Protein AF-A0A7E4VS18-F1 (afdb_monomer)

Nearest PDB structures (foldseek):
  7ud1-assembly2_B  TM=2.955E-01  e=7.816E-01  Homo sapiens
  9eyt-assembly1_A  TM=1.351E-01  e=1.762E-01  Saccharomyces cerevisiae S288C
  4fgi-assembly3_F  TM=1.683E-01  e=2.389E+00  Pseudomonas aeruginosa PAO1
  5nxh-assembly1_C  TM=1.364E-01  e=6.224E+00  Tequatrovirus T4
  3t24-assembly4_B  TM=1.412E-01  e=6.923E+00  Pseudomonas aeruginosa

Foldseek 3Di:
DDDDDDDDDDDDDDDDDDDDDDDDDDDDDDDDDDDDDDDDDDDDDDDDDDDPDDDPDPPDPPDPPPPDPPDQPPPPCPVDDPQQPDDAQDWDAHQFWIWGWHDDPQKIKTATAFTWDDDRPDIDTAGAQGWDDDQWFIWGFHDPDRFKIKIATQFTDDPHDTHGEQGWDDDPQKIWHFYQDPVRKTKIKIKGQQDPVLDPPPDDPPPPVPCVRDVRIDIDMGTDRIDMGGMWMARNVVRDIDD

Organism: Panagrellus redivivus (NCBI:txid6233)

Secondary structure (DSSP, 8-state):
-PPPPPP----------------------------------------------------PPPP---------------S---GGGPPTT-EEEETTEEEEEEEETTEEEEEEEEEEEEETTEEEEE-TT-EEE-SSEEEEEEESSSSEEEEEEEEEEETTEEEETTEEEEETTEEEEEEE-TTS-EEEEEEEESSGGG-TTSS-TT-TT-SSS-TTEEEEEEEPP-EEEE-EEEETTT--EE-

Sequence (243 aa):
MHPPPNPRREVRNPGSGSSTCAVTVKRNPTTPSFRVHPSAAMRHSLSLVMIIVGVVSMAVAPKPIRATPRKPFSPSKTSEVDVTNCKHGEKYYIEHIQFVCQHKYDVKALIPNGCYVDSHNTSRTLGINGIYRDKFFVYKCVAENAHVVTYKAISCLMNTFEIPLRKTLRTGKVEYYCEQGIHGHTRIDIRWYLHNLCNTGSVNQTDVNGYTACPGIAKSTIHSKLGFGSSVHYNSTTKILVP

Radius of gyration: 31.33 Å; Cα contacts (8 Å, |Δi|>4): 364; chains: 1; bounding box: 124×67×62 Å

Mean predicted aligned error: 17.25 Å

Solvent-accessible surface area (backbone atoms only — not comparable to full-atom values): 15866 Å² total; per-residue (Å²): 138,84,86,84,85,85,86,78,89,86,88,82,85,87,86,89,79,89,82,86,86,81,88,88,84,85,86,88,90,84,84,86,88,88,85,89,88,83,90,86,79,92,81,88,80,82,85,80,93,76,83,78,77,84,78,87,73,83,73,75,76,77,75,80,79,78,74,71,82,70,77,75,84,68,73,70,79,62,88,68,80,64,63,91,74,60,50,73,73,42,75,46,65,52,93,24,24,25,28,32,24,44,68,58,85,64,31,32,28,38,37,56,64,27,21,40,44,89,45,102,90,48,82,44,81,32,48,66,69,30,74,49,74,66,85,50,33,32,33,35,20,37,63,82,51,101,47,32,36,39,31,4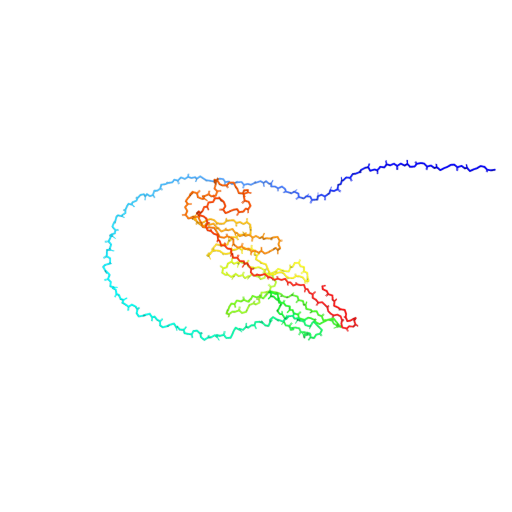0,71,66,28,29,36,57,94,89,47,78,36,47,63,77,34,72,51,75,61,91,52,36,38,40,35,19,43,65,47,97,86,67,53,37,33,41,42,37,38,37,43,77,44,80,88,57,45,81,87,77,60,78,84,79,54,87,78,71,63,90,78,40,91,41,56,50,77,51,78,48,78,63,85,68,30,65,39,64,26,39,36,35,34,69,83,81,69,47,76,45,113

pLDDT: mean 70.97, std 23.53, range [26.98, 96.88]

Structure (mmCIF, N/CA/C/O backbone):
data_AF-A0A7E4VS18-F1
#
_entry.id   AF-A0A7E4VS18-F1
#
loop_
_atom_site.group_PDB
_atom_site.id
_atom_site.type_symbol
_atom_site.label_atom_id
_atom_site.label_alt_id
_atom_site.label_comp_id
_atom_site.label_asym_id
_atom_site.label_entity_id
_atom_site.label_seq_id
_atom_site.pdbx_PDB_ins_code
_atom_site.Cartn_x
_atom_site.Cartn_y
_atom_site.Cartn_z
_atom_site.occupancy
_atom_site.B_iso_or_equiv
_atom_site.auth_seq_id
_atom_site.auth_comp_id
_atom_site.auth_asym_id
_atom_site.auth_atom_id
_atom_site.pdbx_PDB_model_num
ATOM 1 N N . MET A 1 1 ? 75.373 31.017 12.648 1.00 48.97 1 MET A N 1
ATOM 2 C CA . MET A 1 1 ? 74.060 31.486 12.149 1.00 48.97 1 MET A CA 1
ATOM 3 C C . MET A 1 1 ? 72.982 30.821 12.992 1.00 48.97 1 MET A C 1
ATOM 5 O O . MET A 1 1 ? 73.016 29.603 13.102 1.00 48.97 1 MET A O 1
ATOM 9 N N . HIS A 1 2 ? 72.110 31.592 13.647 1.00 45.25 2 HIS A N 1
ATOM 10 C CA . HIS A 1 2 ? 71.047 31.066 14.519 1.00 45.25 2 HIS A CA 1
ATOM 11 C C . HIS A 1 2 ? 69.700 30.970 13.780 1.00 45.25 2 HIS A C 1
ATOM 13 O O . HIS A 1 2 ? 69.449 31.795 12.900 1.00 45.25 2 HIS A O 1
ATOM 19 N N . PRO A 1 3 ? 68.822 30.014 14.140 1.00 62.03 3 PRO A N 1
ATOM 20 C CA . PRO A 1 3 ? 67.470 29.925 13.596 1.00 62.03 3 PRO A CA 1
ATOM 21 C C . PRO A 1 3 ? 66.489 30.864 14.334 1.00 62.03 3 PRO A C 1
ATOM 23 O O . PRO A 1 3 ? 66.556 30.959 15.563 1.00 62.03 3 PRO A O 1
ATOM 26 N N . PRO A 1 4 ? 65.544 31.520 13.634 1.00 64.25 4 PRO A N 1
ATOM 27 C CA . PRO A 1 4 ? 64.390 32.170 14.257 1.00 64.25 4 PRO A CA 1
ATOM 28 C C . PRO A 1 4 ? 63.253 31.162 14.576 1.00 64.25 4 PRO A C 1
ATOM 30 O O . PRO A 1 4 ? 63.246 30.052 14.037 1.00 64.25 4 PRO A O 1
ATOM 33 N N . PRO A 1 5 ? 62.310 31.506 15.480 1.00 61.97 5 PRO A N 1
ATOM 34 C CA . PRO A 1 5 ? 61.515 30.518 16.214 1.00 61.97 5 PRO A CA 1
ATOM 35 C C . PRO A 1 5 ? 60.119 30.209 15.640 1.00 61.97 5 PRO A C 1
ATOM 37 O O . PRO A 1 5 ? 59.556 30.932 14.824 1.00 61.97 5 PRO A O 1
ATOM 40 N N . ASN A 1 6 ? 59.542 29.125 16.163 1.00 54.47 6 ASN A N 1
ATOM 41 C CA . ASN A 1 6 ? 58.237 28.564 15.811 1.00 54.47 6 ASN A CA 1
ATOM 42 C C . ASN A 1 6 ? 57.079 29.255 16.584 1.00 54.47 6 ASN A C 1
ATOM 44 O O . ASN A 1 6 ? 57.147 29.305 17.818 1.00 54.47 6 ASN A O 1
ATOM 48 N N . PRO A 1 7 ? 56.015 29.772 15.932 1.00 61.50 7 PRO A N 1
ATOM 49 C CA . PRO A 1 7 ? 54.860 30.352 16.619 1.00 61.50 7 PRO A CA 1
ATOM 50 C C . PRO A 1 7 ? 53.854 29.297 17.120 1.00 61.50 7 PRO A C 1
ATOM 52 O O . PRO A 1 7 ? 53.834 28.138 16.709 1.00 61.50 7 PRO A O 1
ATOM 55 N N . ARG A 1 8 ? 53.022 29.708 18.081 1.00 52.50 8 ARG A N 1
ATOM 56 C CA . ARG A 1 8 ? 52.378 28.832 19.071 1.00 52.50 8 ARG A CA 1
ATOM 57 C C . ARG A 1 8 ? 50.853 28.780 18.898 1.00 52.50 8 ARG A C 1
ATOM 59 O O . ARG A 1 8 ? 50.201 29.810 18.973 1.00 52.50 8 ARG A O 1
ATOM 66 N N . ARG A 1 9 ? 50.321 27.560 18.752 1.00 45.78 9 ARG A N 1
ATOM 67 C CA . ARG A 1 9 ? 48.981 27.056 19.149 1.00 45.78 9 ARG A CA 1
ATOM 68 C C . ARG A 1 9 ? 47.941 28.100 19.629 1.00 45.78 9 ARG A C 1
ATOM 70 O O . ARG A 1 9 ? 48.070 28.600 20.743 1.00 45.78 9 ARG A O 1
ATOM 77 N N . GLU A 1 10 ? 46.824 28.246 18.907 1.00 45.75 10 GLU A N 1
ATOM 78 C CA . GLU A 1 10 ? 45.544 28.721 19.475 1.00 45.75 10 GLU A CA 1
ATOM 79 C C . GLU A 1 10 ? 44.520 27.567 19.493 1.00 45.75 10 GLU A C 1
ATOM 81 O O . GLU A 1 10 ? 44.523 26.701 18.618 1.00 45.75 10 GLU A O 1
ATOM 86 N N . VAL A 1 11 ? 43.674 27.521 20.525 1.00 46.03 11 VAL A N 1
ATOM 87 C CA . VAL A 1 11 ? 42.632 26.503 20.735 1.00 46.03 11 VAL A CA 1
ATOM 88 C C . VAL A 1 11 ? 41.270 27.186 20.730 1.00 46.03 11 VAL A C 1
ATOM 90 O O . VAL A 1 11 ? 41.033 28.031 21.589 1.00 46.03 11 VAL A O 1
ATOM 93 N N . ARG A 1 12 ? 40.350 26.771 19.846 1.00 39.94 12 ARG A N 1
ATOM 94 C CA . ARG A 1 12 ? 38.909 27.063 19.969 1.00 39.94 12 ARG A CA 1
ATOM 95 C C . ARG A 1 12 ? 38.042 25.893 19.488 1.00 39.94 12 ARG A C 1
ATOM 97 O O . ARG A 1 12 ? 37.880 25.681 18.295 1.00 39.94 12 ARG A O 1
ATOM 104 N N . ASN A 1 13 ? 37.442 25.189 20.445 1.00 42.78 13 ASN A N 1
ATOM 105 C CA . ASN A 1 13 ? 36.039 24.756 20.367 1.00 42.78 13 ASN A CA 1
ATOM 106 C C . ASN A 1 13 ? 35.226 25.878 21.050 1.00 42.78 13 ASN A C 1
ATOM 108 O O . ASN A 1 13 ? 35.768 26.463 21.995 1.00 42.78 13 ASN A O 1
ATOM 112 N N . PRO A 1 14 ? 33.990 26.220 20.627 1.00 46.19 14 PRO A N 1
ATOM 113 C CA . PRO A 1 14 ? 32.865 25.269 20.618 1.00 46.19 14 PRO A CA 1
ATOM 114 C C . PRO A 1 14 ? 31.827 25.503 19.491 1.00 46.19 14 PRO A C 1
ATOM 116 O O . PRO A 1 14 ? 31.989 26.397 18.667 1.00 46.19 14 PRO A O 1
ATOM 119 N N . GLY A 1 15 ? 30.693 24.788 19.531 1.00 31.34 15 GLY A N 1
ATOM 120 C CA . GLY A 1 15 ? 29.419 25.362 19.062 1.00 31.34 15 GLY A CA 1
ATOM 121 C C . GLY A 1 15 ? 28.523 24.458 18.214 1.00 31.34 15 GLY A C 1
ATOM 122 O O . GLY A 1 15 ? 28.785 24.212 17.044 1.00 31.34 15 GLY A O 1
ATOM 123 N N . SER A 1 16 ? 27.405 24.036 18.799 1.00 40.78 16 SER A N 1
ATOM 124 C CA . SER A 1 16 ? 26.271 23.383 18.136 1.00 40.78 16 SER A CA 1
ATOM 125 C C . SER A 1 16 ? 25.358 24.354 17.368 1.00 40.78 16 SER A C 1
ATOM 127 O O . SER A 1 16 ? 25.046 25.427 17.880 1.00 40.78 16 SER A O 1
ATOM 129 N N . GLY A 1 17 ? 24.785 23.901 16.249 1.00 34.12 17 GLY A N 1
ATOM 130 C CA . GLY A 1 17 ? 23.573 24.449 15.610 1.00 34.12 17 GLY A CA 1
ATOM 131 C C . GLY A 1 17 ? 23.218 23.567 14.405 1.00 34.12 17 GLY A C 1
ATOM 132 O O . GLY A 1 17 ? 24.036 23.430 13.508 1.00 34.12 17 GLY A O 1
ATOM 133 N N . SER A 1 18 ? 22.137 22.783 14.361 1.00 36.50 18 SER A N 1
ATOM 134 C CA . SER A 1 18 ? 20.713 23.115 14.532 1.00 36.50 18 SER A CA 1
ATOM 135 C C . SER A 1 18 ? 20.257 24.289 13.665 1.00 36.50 18 SER A C 1
ATOM 137 O O . SER A 1 18 ? 20.409 25.448 14.044 1.00 36.50 18 SER A O 1
ATOM 139 N N . SER A 1 19 ? 19.647 23.973 12.521 1.00 38.56 19 SER A N 1
ATOM 140 C CA . SER A 1 19 ? 18.883 24.913 11.696 1.00 38.56 19 SER A CA 1
ATOM 141 C C . SER A 1 19 ? 17.607 24.249 11.162 1.00 38.56 19 SER A C 1
ATOM 143 O O . SER A 1 19 ? 17.529 23.729 10.052 1.00 38.56 19 SER A O 1
ATOM 145 N N . THR A 1 20 ? 16.557 24.280 11.980 1.00 33.00 20 THR A N 1
ATOM 146 C CA . THR A 1 20 ? 15.181 24.041 11.529 1.00 33.00 20 THR A CA 1
ATOM 147 C C . THR A 1 20 ? 14.683 25.218 10.691 1.00 33.00 20 THR A C 1
ATOM 149 O O . THR A 1 20 ? 14.601 26.335 11.202 1.00 33.00 20 THR A O 1
ATOM 152 N N . CYS A 1 21 ? 14.238 24.973 9.458 1.00 32.91 21 CYS A N 1
ATOM 153 C CA . CYS A 1 21 ? 13.436 25.939 8.704 1.00 32.91 21 CYS A CA 1
ATOM 154 C C . CYS A 1 21 ? 11.942 25.661 8.915 1.00 32.91 21 CYS A C 1
ATOM 156 O O . CYS A 1 21 ? 11.338 24.855 8.211 1.00 32.91 21 CYS A O 1
ATOM 158 N N . ALA A 1 22 ? 11.343 26.341 9.894 1.00 29.44 22 ALA A N 1
ATOM 159 C CA . ALA A 1 22 ? 9.892 26.432 10.021 1.00 29.44 22 ALA A CA 1
ATOM 160 C C . ALA A 1 22 ? 9.364 27.582 9.148 1.00 29.44 22 ALA A C 1
ATOM 162 O O . ALA A 1 22 ? 9.918 28.680 9.176 1.00 29.44 22 ALA A O 1
ATOM 163 N N . VAL A 1 23 ? 8.269 27.355 8.417 1.00 30.23 23 VAL A N 1
ATOM 164 C CA . VAL A 1 23 ? 7.529 28.417 7.717 1.00 30.23 23 VAL A CA 1
ATOM 165 C C . VAL A 1 23 ? 6.122 28.494 8.298 1.00 30.23 23 VAL A C 1
ATOM 167 O O . VAL A 1 23 ? 5.325 27.568 8.164 1.00 30.23 23 VAL A O 1
ATOM 170 N N . THR A 1 24 ? 5.827 29.624 8.937 1.00 29.28 24 THR A N 1
ATOM 171 C CA . THR A 1 24 ? 4.534 29.929 9.558 1.00 29.28 24 THR A CA 1
ATOM 172 C C . THR A 1 24 ? 3.862 31.052 8.779 1.00 29.28 24 THR A C 1
ATOM 174 O O . THR A 1 24 ? 4.427 32.138 8.669 1.00 29.28 24 THR A O 1
ATOM 177 N N . VAL A 1 25 ? 2.635 30.840 8.290 1.00 29.84 25 VAL A N 1
ATOM 178 C CA . VAL A 1 25 ? 1.792 31.910 7.724 1.00 29.84 25 VAL A CA 1
ATOM 179 C C . VAL A 1 25 ? 0.406 31.892 8.385 1.00 29.84 25 VAL A C 1
ATOM 181 O O . VAL A 1 25 ? -0.082 30.859 8.841 1.00 29.84 25 VAL A O 1
ATOM 184 N N . LYS A 1 26 ? -0.162 33.091 8.544 1.00 26.98 26 LYS A N 1
ATOM 185 C CA . LYS A 1 26 ? -1.188 33.464 9.531 1.00 26.98 26 LYS A CA 1
ATOM 186 C C . LYS A 1 26 ? -2.605 32.951 9.221 1.00 26.98 26 LYS A C 1
ATOM 188 O O . LYS A 1 26 ? -3.024 32.908 8.070 1.00 26.98 26 LYS A O 1
ATOM 193 N N . ARG A 1 27 ? -3.393 32.732 10.283 1.00 29.53 27 ARG A N 1
ATOM 194 C CA . ARG A 1 27 ? -4.865 32.895 10.276 1.00 29.53 27 ARG A CA 1
ATOM 195 C C . ARG A 1 27 ? -5.211 34.368 10.522 1.00 29.53 27 ARG A C 1
ATOM 197 O O . ARG A 1 27 ? -4.498 34.975 11.317 1.00 29.53 27 ARG A O 1
ATOM 204 N N . ASN A 1 28 ? -6.328 34.878 9.983 1.00 34.31 28 ASN A N 1
ATOM 205 C CA . ASN A 1 28 ? -7.421 35.491 10.775 1.00 34.31 28 ASN A CA 1
ATOM 206 C C . ASN A 1 28 ? -8.717 35.671 9.913 1.00 34.31 28 ASN A C 1
ATOM 208 O O . ASN A 1 28 ? -8.726 35.099 8.823 1.00 34.31 28 ASN A O 1
ATOM 212 N N . PRO A 1 29 ? -9.855 36.249 10.380 1.00 49.41 29 PRO A N 1
ATOM 213 C CA . PRO A 1 29 ? -11.063 35.425 10.541 1.00 49.41 29 PRO A CA 1
ATOM 214 C C . PRO A 1 29 ? -12.356 35.993 9.913 1.00 49.41 29 PRO A C 1
ATOM 216 O O . PRO A 1 29 ? -12.456 37.188 9.647 1.00 49.41 29 PRO A O 1
ATOM 219 N N . THR A 1 30 ? -13.415 35.176 9.860 1.00 33.72 30 THR A N 1
ATOM 220 C CA . THR A 1 30 ? -14.798 35.687 9.947 1.00 33.72 30 THR A CA 1
ATOM 221 C C . THR A 1 30 ? -15.774 34.630 10.464 1.00 33.72 30 THR A C 1
ATOM 223 O O . THR A 1 30 ? -15.928 33.560 9.881 1.00 33.72 30 THR A O 1
ATOM 226 N N . THR A 1 31 ? -16.465 34.960 11.553 1.00 40.25 31 THR A N 1
ATOM 227 C CA . THR A 1 31 ? -17.708 34.310 11.999 1.00 40.25 31 THR A CA 1
ATOM 228 C C . THR A 1 31 ? -18.896 35.040 11.355 1.00 40.25 31 THR A C 1
ATOM 230 O O . THR A 1 31 ? -18.770 36.219 11.019 1.00 40.25 31 THR A O 1
ATOM 233 N N . PRO A 1 32 ? -20.075 34.407 11.254 1.00 43.25 32 PRO A N 1
ATOM 234 C CA . PRO A 1 32 ? -21.137 34.903 12.132 1.00 43.25 32 PRO A CA 1
ATOM 235 C C . PRO A 1 32 ? -21.943 33.804 12.842 1.00 43.25 32 PRO A C 1
ATOM 237 O O . PRO A 1 32 ? -21.999 32.648 12.435 1.00 43.25 32 PRO A O 1
ATOM 240 N N . SER A 1 33 ? -22.561 34.218 13.946 1.00 35.16 33 SER A N 1
ATOM 241 C CA . SER A 1 33 ? -23.492 33.451 14.780 1.00 35.16 33 SER A CA 1
ATOM 242 C C . SER A 1 33 ? -24.924 33.568 14.251 1.00 35.16 33 SER A C 1
ATOM 244 O O . SER A 1 33 ? -25.274 34.630 13.744 1.00 35.16 33 SER A O 1
ATOM 246 N N . PHE A 1 34 ? -25.776 32.558 14.474 1.00 32.66 34 PHE A N 1
ATOM 247 C CA . PHE A 1 34 ? -27.207 32.805 14.698 1.00 32.66 34 PHE A CA 1
ATOM 248 C C . PHE A 1 34 ? -27.827 31.839 15.724 1.00 32.66 34 PHE A C 1
ATOM 250 O O . PHE A 1 34 ? -27.268 30.790 16.041 1.00 32.66 34 PHE A O 1
ATOM 257 N N . ARG A 1 35 ? -28.942 32.278 16.325 1.00 32.53 35 ARG A N 1
ATOM 258 C CA . ARG A 1 35 ? -29.474 31.815 17.619 1.00 32.53 35 ARG A CA 1
ATOM 259 C C . ARG A 1 35 ? -30.373 30.569 17.589 1.00 32.53 35 ARG A C 1
ATOM 261 O O . ARG A 1 35 ? -31.043 30.257 16.615 1.00 32.53 35 ARG A O 1
ATOM 268 N N . VAL A 1 36 ? -30.424 29.962 18.775 1.00 36.81 36 VAL A N 1
ATOM 269 C CA . VAL A 1 36 ? -31.344 28.939 19.303 1.00 36.81 36 VAL A CA 1
ATOM 270 C C . VAL A 1 36 ? -32.776 29.478 19.491 1.00 36.81 36 VAL A C 1
ATOM 272 O O . VAL A 1 36 ? -32.908 30.637 19.877 1.00 36.81 36 VAL A O 1
ATOM 275 N N . HIS A 1 37 ? -33.815 28.635 19.323 1.00 34.47 37 HIS A N 1
ATOM 276 C CA . HIS A 1 37 ? -34.903 28.384 20.308 1.00 34.47 37 HIS A CA 1
ATOM 277 C C . HIS A 1 37 ? -35.887 27.260 19.856 1.00 34.47 37 HIS A C 1
ATOM 279 O O . HIS A 1 37 ? -35.750 26.796 18.725 1.00 34.47 37 HIS A O 1
ATOM 285 N N . PRO A 1 38 ? -36.747 26.695 20.748 1.00 56.03 38 PRO A N 1
ATOM 286 C CA . PRO A 1 38 ? -37.099 25.266 20.728 1.00 56.03 38 PRO A CA 1
ATOM 287 C C . PRO A 1 38 ? -38.629 24.999 20.792 1.00 56.03 38 PRO A C 1
ATOM 289 O O . PRO A 1 38 ? -39.416 25.899 20.513 1.00 56.03 38 PRO A O 1
ATOM 292 N N . SER A 1 39 ? -39.024 23.798 21.265 1.00 35.16 39 SER A N 1
ATOM 293 C CA . SER A 1 39 ? -40.415 23.318 21.493 1.00 35.16 39 SER A CA 1
ATOM 294 C C . SER A 1 39 ? -41.116 22.860 20.194 1.00 35.16 39 SER A C 1
ATOM 296 O O . SER A 1 39 ? -40.899 23.459 19.154 1.00 35.16 39 SER A O 1
ATOM 298 N N . ALA A 1 40 ? -41.960 21.821 20.109 1.00 36.28 40 ALA A N 1
ATOM 299 C CA . ALA A 1 40 ? -42.392 20.733 21.009 1.00 36.28 40 ALA A CA 1
ATOM 300 C C . ALA A 1 40 ? -42.835 19.519 20.110 1.00 36.28 40 ALA A C 1
ATOM 302 O O . ALA A 1 40 ? -42.615 19.573 18.906 1.00 36.28 40 ALA A O 1
ATOM 303 N N . ALA A 1 41 ? -43.434 18.395 20.541 1.00 37.97 41 ALA A N 1
ATOM 304 C CA . ALA A 1 41 ? -43.965 17.993 21.845 1.00 37.97 41 ALA A CA 1
ATOM 305 C C . ALA A 1 41 ? -43.978 16.457 22.061 1.00 37.97 41 ALA A C 1
ATOM 307 O O . ALA A 1 41 ? -44.157 15.674 21.134 1.00 37.97 41 ALA A O 1
ATOM 308 N N . MET A 1 42 ? -43.888 16.068 23.335 1.00 38.91 42 MET A N 1
ATOM 309 C CA . MET A 1 42 ? -44.586 14.956 24.005 1.00 38.91 42 MET A CA 1
ATOM 310 C C . MET A 1 42 ? -45.772 14.305 23.249 1.00 38.91 42 MET A C 1
ATOM 312 O O . MET A 1 42 ? -46.747 14.990 22.940 1.00 38.91 42 MET A O 1
ATOM 316 N N . ARG A 1 43 ? -45.760 12.965 23.120 1.00 44.66 43 ARG A N 1
ATOM 317 C CA . ARG A 1 43 ? -46.953 12.085 23.208 1.00 44.66 43 ARG A CA 1
ATOM 318 C C . ARG A 1 43 ? -46.566 10.613 23.403 1.00 44.66 43 ARG A C 1
ATOM 320 O O . ARG A 1 43 ? -45.669 10.104 22.740 1.00 44.66 43 ARG A O 1
ATOM 327 N N . HIS A 1 44 ? -47.258 9.942 24.323 1.00 37.09 44 HIS A N 1
ATOM 328 C CA . HIS A 1 44 ? -47.185 8.494 24.523 1.00 37.09 44 HIS A CA 1
ATOM 329 C C . HIS A 1 44 ? -47.991 7.743 23.451 1.00 37.09 44 HIS A C 1
ATOM 331 O O . HIS A 1 44 ? -49.067 8.203 23.072 1.00 37.09 44 HIS A O 1
ATOM 337 N N . SER A 1 45 ? -47.588 6.513 23.126 1.00 42.66 45 SER A N 1
ATOM 338 C CA . SER A 1 45 ? -48.561 5.419 23.013 1.00 42.66 45 SER A CA 1
ATOM 339 C C . SER A 1 45 ? -48.014 4.144 23.654 1.00 42.66 45 SER A C 1
ATOM 341 O O . SER A 1 45 ? -46.914 3.690 23.346 1.00 42.66 45 SER A O 1
ATOM 343 N N . LEU A 1 46 ? -48.805 3.596 24.574 1.00 40.94 46 LEU A N 1
ATOM 344 C CA . LEU A 1 46 ? -48.675 2.237 25.095 1.00 40.94 46 LEU A CA 1
ATOM 345 C C . LEU A 1 46 ? -49.143 1.218 24.037 1.00 40.94 46 LEU A C 1
ATOM 347 O O . LEU A 1 46 ? -49.680 1.601 22.999 1.00 40.94 46 LEU A O 1
ATOM 351 N N . SER A 1 47 ? -49.027 -0.068 24.384 1.00 38.31 47 SER A N 1
ATOM 352 C CA . SER A 1 47 ? -49.491 -1.243 23.629 1.00 38.31 47 SER A CA 1
ATOM 353 C C . SER A 1 47 ? -48.673 -1.613 22.375 1.00 38.31 47 SER A C 1
ATOM 355 O O . SER A 1 47 ? -48.118 -0.759 21.700 1.00 38.31 47 SER A O 1
ATOM 357 N N . LEU A 1 48 ? -48.543 -2.897 22.018 1.00 40.59 48 LEU A N 1
ATOM 358 C CA . LEU A 1 48 ? -49.226 -4.085 22.556 1.00 40.59 48 LEU A CA 1
ATOM 359 C C . LEU A 1 48 ? -48.247 -5.261 22.721 1.00 40.59 48 LEU A C 1
ATOM 361 O O . LEU A 1 48 ? -47.406 -5.503 21.857 1.00 40.59 48 LEU A O 1
ATOM 365 N N . VAL A 1 49 ? -48.389 -6.024 23.806 1.00 44.25 49 VAL A N 1
ATOM 366 C CA . VAL A 1 49 ? -47.700 -7.311 23.973 1.00 44.25 49 VAL A CA 1
ATOM 367 C C . VAL A 1 49 ? -48.375 -8.341 23.065 1.00 44.25 49 VAL A C 1
ATOM 369 O O . VAL A 1 49 ? -49.511 -8.729 23.319 1.00 44.25 49 VAL A O 1
ATOM 372 N N . MET A 1 50 ? -47.674 -8.803 22.028 1.00 44.78 50 MET A N 1
ATOM 373 C CA . MET A 1 50 ? -48.069 -9.982 21.250 1.00 44.78 50 MET A CA 1
ATOM 374 C C . MET A 1 50 ? -47.197 -11.171 21.650 1.00 44.78 50 MET A C 1
ATOM 376 O O . MET A 1 50 ? -46.047 -11.296 21.227 1.00 44.78 50 MET A O 1
ATOM 380 N N . ILE A 1 51 ? -47.762 -12.050 22.478 1.00 46.16 51 ILE A N 1
ATOM 381 C CA . ILE A 1 51 ? -47.194 -13.367 22.772 1.00 46.16 51 ILE A CA 1
ATOM 382 C C . ILE A 1 51 ? -47.423 -14.237 21.535 1.00 46.16 51 ILE A C 1
ATOM 384 O O . ILE A 1 51 ? -48.520 -14.753 21.3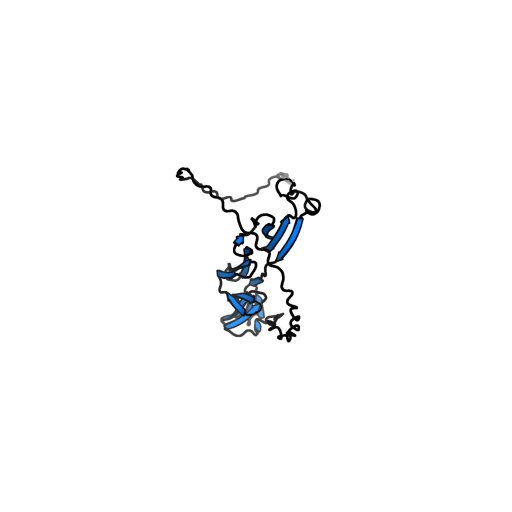28 1.00 46.16 51 ILE A O 1
ATOM 388 N N . ILE A 1 52 ? -46.392 -14.412 20.708 1.00 47.47 52 ILE A N 1
ATOM 389 C CA . ILE A 1 52 ? -46.421 -15.425 19.650 1.00 47.47 52 ILE A CA 1
ATOM 390 C C . ILE A 1 52 ? -46.125 -16.774 20.307 1.00 47.47 52 ILE A C 1
ATOM 392 O O . ILE A 1 52 ? -44.975 -17.116 20.586 1.00 47.47 52 ILE A O 1
ATOM 396 N N . VAL A 1 53 ? -47.194 -17.523 20.580 1.00 46.62 53 VAL A N 1
ATOM 397 C CA . VAL A 1 53 ? -47.122 -18.934 20.971 1.00 46.62 53 VAL A CA 1
ATOM 398 C C . VAL A 1 53 ? -46.443 -19.713 19.843 1.00 46.62 53 VAL A C 1
ATOM 400 O O . VAL A 1 53 ? -46.721 -19.497 18.663 1.00 46.62 53 VAL A O 1
ATOM 403 N N . GLY A 1 54 ? -45.492 -20.569 20.209 1.00 46.03 54 GLY A N 1
ATOM 404 C CA . GLY A 1 54 ? -44.551 -21.145 19.256 1.00 46.03 54 GLY A CA 1
ATOM 405 C C . GLY A 1 54 ? -45.166 -22.147 18.280 1.00 46.03 54 GLY A C 1
ATOM 406 O O . GLY A 1 54 ? -46.057 -22.920 18.623 1.00 46.03 54 GLY A O 1
ATOM 407 N N . VAL A 1 55 ? -44.568 -22.214 17.091 1.00 44.00 55 VAL A N 1
ATOM 408 C CA . VAL A 1 55 ? -44.593 -23.407 16.242 1.00 44.00 55 VAL A CA 1
ATOM 409 C C . VAL A 1 55 ? -43.152 -23.889 16.130 1.00 44.00 55 VAL A C 1
ATOM 411 O O . VAL A 1 55 ? -42.322 -23.249 15.483 1.00 44.00 55 VAL A O 1
ATOM 414 N N . VAL A 1 56 ? -42.834 -25.005 16.791 1.00 42.84 56 VAL A N 1
ATOM 415 C CA . VAL A 1 56 ? -41.521 -25.657 16.679 1.00 42.84 56 VAL A CA 1
ATOM 416 C C . VAL A 1 56 ? -41.473 -26.404 15.346 1.00 42.84 56 VAL A C 1
ATOM 418 O O . VAL A 1 56 ? -41.625 -27.621 15.280 1.00 42.84 56 VAL A O 1
ATOM 421 N N . SER A 1 57 ? -41.277 -25.661 14.257 1.00 45.81 57 SER A N 1
ATOM 422 C CA . SER A 1 57 ? -40.925 -26.256 12.971 1.00 45.81 57 SER A CA 1
ATOM 423 C C . SER A 1 57 ? -39.538 -26.873 13.090 1.00 45.81 57 SER A C 1
ATOM 425 O O . SER A 1 57 ? -38.539 -26.158 13.185 1.00 45.81 57 SER A O 1
ATOM 427 N N . MET A 1 58 ? -39.472 -28.205 13.075 1.00 45.47 58 MET A N 1
ATOM 428 C CA . MET A 1 58 ? -38.208 -28.932 13.010 1.00 45.47 58 MET A CA 1
ATOM 429 C C . MET A 1 58 ? -37.555 -28.697 11.647 1.00 45.47 58 MET A C 1
ATOM 431 O O . MET A 1 58 ? -37.790 -29.423 10.682 1.00 45.47 58 MET A O 1
ATOM 435 N N . ALA A 1 59 ? -36.743 -27.644 11.568 1.00 44.47 59 ALA A N 1
ATOM 436 C CA . ALA A 1 59 ? -35.939 -27.338 10.401 1.00 44.47 59 ALA A CA 1
ATOM 437 C C . ALA A 1 59 ? -34.918 -28.464 10.188 1.00 44.47 59 ALA A C 1
ATOM 439 O O . ALA A 1 59 ? -33.899 -28.539 10.876 1.00 44.47 59 ALA A O 1
ATOM 440 N N . VAL A 1 60 ? -35.205 -29.344 9.226 1.00 53.31 60 VAL A N 1
ATOM 441 C CA . VAL A 1 60 ? -34.256 -30.345 8.733 1.00 53.31 60 VAL A CA 1
ATOM 442 C C . VAL A 1 60 ? -32.978 -29.618 8.330 1.00 53.31 60 VAL A C 1
ATOM 444 O O . VAL A 1 60 ? -33.000 -28.764 7.442 1.00 53.31 60 VAL A O 1
ATOM 447 N N . ALA A 1 61 ? -31.872 -29.939 9.002 1.00 46.03 61 ALA A N 1
ATOM 448 C CA . ALA A 1 61 ? -30.600 -29.272 8.772 1.00 46.03 61 ALA A CA 1
ATOM 449 C C . ALA A 1 61 ? -30.202 -29.404 7.288 1.00 46.03 61 ALA A C 1
ATOM 451 O O . ALA A 1 61 ? -30.092 -30.533 6.791 1.00 46.03 61 ALA A O 1
ATOM 452 N N . PRO A 1 62 ? -29.985 -28.292 6.558 1.00 51.50 62 PRO A N 1
ATOM 453 C CA . PRO A 1 62 ? -29.561 -28.368 5.169 1.00 51.50 62 PRO A CA 1
ATOM 454 C C . PRO A 1 62 ? -28.209 -29.080 5.111 1.00 51.50 62 PRO A C 1
ATOM 456 O O . PRO A 1 62 ? -27.245 -28.656 5.754 1.00 51.50 62 PRO A O 1
ATOM 459 N N . LYS A 1 63 ? -28.143 -30.182 4.351 1.00 47.41 63 LYS A N 1
ATOM 460 C CA . LYS A 1 63 ? -26.899 -30.939 4.155 1.00 47.41 63 LYS A CA 1
ATOM 461 C C . LYS A 1 63 ? -25.798 -29.969 3.712 1.00 47.41 63 LYS A C 1
ATOM 463 O O . LYS A 1 63 ? -26.047 -29.186 2.792 1.00 47.41 63 LYS A O 1
ATOM 468 N N . PRO A 1 64 ? -24.597 -30.009 4.321 1.00 41.97 64 PRO A N 1
ATOM 469 C CA . PRO A 1 64 ? -23.530 -29.090 3.963 1.00 41.97 64 PRO A CA 1
ATOM 470 C C . PRO A 1 64 ? -23.202 -29.264 2.482 1.00 41.97 64 PRO A C 1
ATOM 472 O O . PRO A 1 64 ? -22.756 -30.330 2.051 1.00 41.97 64 PRO A O 1
ATOM 475 N N . ILE A 1 65 ? -23.442 -28.209 1.698 1.00 41.94 65 ILE A N 1
ATOM 476 C CA . ILE A 1 65 ? -23.044 -28.159 0.294 1.00 41.94 65 ILE A CA 1
ATOM 477 C C . ILE A 1 65 ? -21.526 -28.286 0.290 1.00 41.94 65 ILE A C 1
ATOM 479 O O . ILE A 1 65 ? -20.812 -27.370 0.702 1.00 41.94 65 ILE A O 1
ATOM 483 N N . ARG A 1 66 ? -21.040 -29.455 -0.133 1.00 38.00 66 ARG A N 1
ATOM 484 C CA . ARG A 1 66 ? -19.616 -29.762 -0.229 1.00 38.00 66 ARG A CA 1
ATOM 485 C C . ARG A 1 66 ? -19.024 -28.861 -1.304 1.00 38.00 66 ARG A C 1
ATOM 487 O O . ARG A 1 66 ? -19.039 -29.212 -2.480 1.00 38.00 66 ARG A O 1
ATOM 494 N N . ALA A 1 67 ? -18.548 -27.688 -0.890 1.00 34.00 67 ALA A N 1
ATOM 495 C CA . ALA A 1 67 ? -17.868 -26.749 -1.760 1.00 34.00 67 ALA A CA 1
ATOM 496 C C . ALA A 1 67 ? -16.687 -27.479 -2.403 1.00 34.00 67 ALA A C 1
ATOM 498 O O . ALA A 1 67 ? -15.696 -27.796 -1.742 1.00 34.00 67 ALA A O 1
ATOM 499 N N . THR A 1 68 ? -16.820 -27.795 -3.691 1.00 38.91 68 THR A N 1
ATOM 500 C CA . THR A 1 68 ? -15.701 -28.283 -4.486 1.00 38.91 68 THR A CA 1
ATOM 501 C C . THR A 1 68 ? -14.608 -27.221 -4.415 1.00 38.91 68 THR A C 1
ATOM 503 O O . THR A 1 68 ? -14.911 -26.044 -4.641 1.00 38.91 68 THR A O 1
ATOM 506 N N . PRO A 1 69 ? -13.354 -27.578 -4.077 1.00 35.00 69 PRO A N 1
ATOM 507 C CA . PRO A 1 69 ? -12.272 -26.610 -4.057 1.00 35.00 69 PRO A CA 1
ATOM 508 C C . PRO A 1 69 ? -12.106 -26.023 -5.458 1.00 35.00 69 PRO A C 1
ATOM 510 O O . PRO A 1 69 ? -11.512 -26.643 -6.342 1.00 35.00 69 PRO A O 1
ATOM 513 N N . ARG A 1 70 ? -12.652 -24.823 -5.686 1.00 37.75 70 ARG A N 1
ATOM 514 C CA . ARG A 1 70 ? -12.298 -24.044 -6.867 1.00 37.75 70 ARG A CA 1
ATOM 515 C C . ARG A 1 70 ? -10.812 -23.773 -6.739 1.00 37.75 70 ARG A C 1
ATOM 517 O O . ARG A 1 70 ? -10.389 -23.145 -5.770 1.00 37.75 70 ARG A O 1
ATOM 524 N N . LYS A 1 71 ? -10.042 -24.298 -7.694 1.00 30.36 71 LYS A N 1
ATOM 525 C CA . LYS A 1 71 ? -8.603 -24.066 -7.809 1.00 30.36 71 LYS A CA 1
ATOM 526 C C . LYS A 1 71 ? -8.394 -22.554 -7.653 1.00 30.36 71 LYS A C 1
ATOM 528 O O . LYS A 1 71 ? -8.955 -21.821 -8.472 1.00 30.36 71 LYS A O 1
ATOM 533 N N . PRO A 1 72 ? -7.698 -22.068 -6.607 1.00 32.22 72 PRO A N 1
ATOM 534 C CA . PRO A 1 72 ? -7.416 -20.649 -6.523 1.00 32.22 72 PRO A CA 1
ATOM 535 C C . PRO A 1 72 ? -6.664 -20.282 -7.795 1.00 32.22 72 PRO A C 1
ATOM 537 O O . PRO A 1 72 ? -5.711 -20.966 -8.182 1.00 32.22 72 PRO A O 1
ATOM 540 N N . PHE A 1 73 ? -7.127 -19.233 -8.467 1.00 38.62 73 PHE A N 1
ATOM 541 C CA . PHE A 1 73 ? -6.335 -18.594 -9.499 1.00 38.62 73 PHE A CA 1
ATOM 542 C C . PHE A 1 73 ? -5.187 -17.928 -8.748 1.00 38.62 73 PHE A C 1
ATOM 544 O O . PHE A 1 73 ? -5.311 -16.791 -8.308 1.00 38.62 73 PHE A O 1
ATOM 551 N N . SER A 1 74 ? -4.112 -18.676 -8.490 1.00 32.22 74 SER A N 1
ATOM 552 C CA . SER A 1 74 ? -2.886 -18.081 -7.985 1.00 32.22 74 SER A CA 1
ATOM 553 C C . SER A 1 74 ? -2.452 -17.075 -9.045 1.00 32.22 74 SER A C 1
ATOM 555 O O . SER A 1 74 ? -2.080 -17.521 -10.138 1.00 32.22 74 SER A O 1
ATOM 557 N N . PRO A 1 75 ? -2.451 -15.751 -8.780 1.00 42.78 75 PRO A N 1
ATOM 558 C CA . PRO A 1 75 ? -1.516 -14.913 -9.503 1.00 42.78 75 PRO A CA 1
ATOM 559 C C . PRO A 1 75 ? -0.159 -15.582 -9.300 1.00 42.78 75 PRO A C 1
ATOM 561 O O . PRO A 1 75 ? 0.174 -15.988 -8.179 1.00 42.78 75 PRO A O 1
ATOM 564 N N . SER A 1 76 ? 0.595 -15.789 -10.376 1.00 36.81 76 SER A N 1
ATOM 565 C CA . SER A 1 76 ? 1.958 -16.265 -10.214 1.00 36.81 76 SER A CA 1
ATOM 566 C C . SER A 1 76 ? 2.652 -15.259 -9.306 1.00 36.81 76 SER A C 1
ATOM 568 O O . SER A 1 76 ? 2.864 -14.115 -9.706 1.00 36.81 76 SER A O 1
ATOM 570 N N . LYS A 1 77 ? 3.013 -15.680 -8.089 1.00 40.97 77 LYS A N 1
ATOM 571 C CA . LYS A 1 77 ? 4.139 -15.084 -7.382 1.00 40.97 77 LYS A CA 1
ATOM 572 C C . LYS A 1 77 ? 5.355 -15.364 -8.261 1.00 40.97 77 LYS A C 1
ATOM 574 O O . LYS A 1 77 ? 6.041 -16.359 -8.058 1.00 40.97 77 LYS A O 1
ATOM 579 N N . THR A 1 78 ? 5.554 -14.544 -9.291 1.00 44.59 78 THR A N 1
ATOM 580 C CA . THR A 1 78 ? 6.788 -14.484 -10.069 1.00 44.59 78 THR A CA 1
ATOM 581 C C . THR A 1 78 ? 7.849 -14.007 -9.099 1.00 44.59 78 THR A C 1
ATOM 583 O O . THR A 1 78 ? 7.972 -12.813 -8.838 1.00 44.59 78 THR A O 1
ATOM 586 N N . SER A 1 79 ? 8.519 -14.978 -8.480 1.00 50.78 79 SER A N 1
ATOM 587 C CA . SER A 1 79 ? 9.536 -14.776 -7.451 1.00 50.78 79 SER A CA 1
ATOM 588 C C . SER A 1 79 ? 10.774 -14.059 -7.984 1.00 50.78 79 SER A C 1
ATOM 590 O O . SER A 1 79 ? 11.509 -13.487 -7.193 1.00 50.78 79 SER A O 1
ATOM 592 N N . GLU A 1 80 ? 10.935 -14.017 -9.307 1.00 61.16 80 GLU A N 1
ATOM 593 C CA . GLU A 1 80 ? 11.772 -13.079 -10.046 1.00 61.16 80 GLU A CA 1
ATOM 594 C C . GLU A 1 80 ? 11.039 -12.680 -11.334 1.00 61.16 80 GLU A C 1
ATOM 596 O O . GLU A 1 80 ? 10.359 -13.504 -11.954 1.00 61.16 80 GLU A O 1
ATOM 601 N N . VAL A 1 81 ? 11.179 -11.417 -11.744 1.00 69.75 81 VAL A N 1
ATOM 602 C CA . VAL A 1 81 ? 10.842 -10.974 -13.102 1.00 69.75 81 VAL A CA 1
ATOM 603 C C . VAL A 1 81 ? 12.148 -10.625 -13.795 1.00 69.75 81 VAL A C 1
ATOM 605 O O . VAL A 1 81 ? 12.786 -9.626 -13.469 1.00 69.75 81 VAL A O 1
ATOM 608 N N . ASP A 1 82 ? 12.539 -11.448 -14.762 1.00 82.19 82 ASP A N 1
ATOM 609 C CA . ASP A 1 82 ? 13.737 -11.216 -15.557 1.00 82.19 82 ASP A CA 1
ATOM 610 C C . ASP A 1 82 ? 13.530 -10.038 -16.529 1.00 82.19 82 ASP A C 1
ATOM 612 O O . ASP A 1 82 ? 12.945 -10.165 -17.610 1.00 82.19 82 ASP A O 1
ATOM 616 N N . VAL A 1 83 ? 14.044 -8.870 -16.133 1.00 82.56 83 VAL A N 1
ATOM 617 C CA . VAL A 1 83 ? 14.024 -7.626 -16.922 1.00 82.56 83 VAL A CA 1
ATOM 618 C C . VAL A 1 83 ? 14.704 -7.809 -18.284 1.00 82.56 83 VAL A C 1
ATOM 620 O O . VAL A 1 83 ? 14.309 -7.172 -19.263 1.00 82.56 83 VAL A O 1
ATOM 623 N N . THR A 1 84 ? 15.696 -8.701 -18.390 1.00 85.19 84 THR A N 1
ATOM 624 C CA . THR A 1 84 ? 16.447 -8.914 -19.636 1.00 85.19 84 THR A CA 1
ATOM 625 C C . THR A 1 84 ? 15.576 -9.538 -20.727 1.00 85.19 84 THR A C 1
ATOM 627 O O . THR A 1 84 ? 15.764 -9.238 -21.909 1.00 85.19 84 THR A O 1
ATOM 630 N N . ASN A 1 85 ? 14.555 -10.311 -20.345 1.00 86.88 85 ASN A N 1
ATOM 631 C CA . ASN A 1 85 ? 13.673 -11.050 -21.248 1.00 86.88 85 ASN A CA 1
ATOM 632 C C . ASN A 1 85 ? 12.253 -10.470 -21.375 1.00 86.88 85 ASN A C 1
ATOM 634 O O . ASN A 1 85 ? 11.434 -11.020 -22.114 1.00 86.88 85 ASN A O 1
ATOM 638 N N . CYS A 1 86 ? 11.959 -9.323 -20.751 1.00 89.38 86 CYS A N 1
ATOM 639 C CA . CYS A 1 86 ? 10.638 -8.702 -20.869 1.00 89.38 86 CYS A CA 1
ATOM 640 C C . CYS A 1 86 ? 10.325 -8.226 -22.304 1.00 89.38 86 CYS A C 1
ATOM 642 O O . CYS A 1 86 ? 11.228 -7.781 -23.033 1.00 89.38 86 CYS A O 1
ATOM 644 N N . LYS A 1 87 ? 9.048 -8.300 -22.717 1.00 92.94 87 LYS A N 1
ATOM 645 C CA . LYS A 1 87 ? 8.561 -7.824 -24.029 1.00 92.94 87 LYS A CA 1
ATOM 646 C C . LYS A 1 87 ? 7.929 -6.439 -23.914 1.00 92.94 87 LYS A C 1
ATOM 648 O O . LYS A 1 87 ? 7.251 -6.139 -22.936 1.00 92.94 87 LYS A O 1
ATOM 653 N N . HIS A 1 88 ? 8.111 -5.595 -24.928 1.00 94.44 88 HIS A N 1
ATOM 654 C CA . HIS A 1 88 ? 7.561 -4.241 -24.918 1.00 94.44 88 HIS A CA 1
ATOM 655 C C . HIS A 1 88 ? 6.030 -4.239 -24.746 1.00 94.44 88 HIS A C 1
ATOM 657 O O . HIS A 1 88 ? 5.319 -4.956 -25.446 1.00 94.44 88 HIS A O 1
ATOM 663 N N . GLY A 1 89 ? 5.527 -3.435 -23.807 1.00 93.19 89 GLY A N 1
ATOM 664 C CA . GLY A 1 89 ? 4.105 -3.346 -23.464 1.00 93.19 89 GLY A CA 1
ATOM 665 C C . GLY A 1 89 ? 3.578 -4.473 -22.564 1.00 93.19 89 GLY A C 1
ATOM 666 O O . GLY A 1 89 ? 2.446 -4.375 -22.082 1.00 93.19 89 GLY A O 1
ATOM 667 N N . GLU A 1 90 ? 4.371 -5.516 -22.292 1.00 94.12 90 GLU A N 1
ATOM 668 C CA . GLU A 1 90 ? 3.979 -6.614 -21.406 1.00 94.12 90 GLU A CA 1
ATOM 669 C C . GLU A 1 90 ? 3.834 -6.127 -19.957 1.00 94.12 90 GLU A C 1
ATOM 671 O O . GLU A 1 90 ? 4.584 -5.263 -19.486 1.00 94.12 90 GLU A O 1
ATOM 676 N N . LYS A 1 91 ? 2.817 -6.655 -19.265 1.00 92.75 91 LYS A N 1
ATOM 677 C CA . LYS A 1 91 ? 2.425 -6.247 -17.913 1.00 92.75 91 LYS A CA 1
ATOM 678 C C . LYS A 1 91 ? 2.871 -7.289 -16.901 1.00 92.75 91 LYS A C 1
ATOM 680 O O . LYS A 1 91 ? 2.500 -8.452 -17.023 1.00 92.75 91 LYS A O 1
ATOM 685 N N . TYR A 1 92 ? 3.568 -6.837 -15.867 1.00 90.94 92 TYR A N 1
ATOM 686 C CA . TYR A 1 92 ? 4.005 -7.672 -14.751 1.00 90.94 92 TYR A CA 1
ATOM 687 C C . TYR A 1 92 ? 3.341 -7.189 -13.468 1.00 90.94 92 TYR A C 1
ATOM 689 O O . TYR A 1 92 ? 3.082 -5.996 -13.304 1.00 90.94 92 TYR A O 1
ATOM 697 N N . TYR A 1 93 ? 3.066 -8.118 -12.560 1.00 89.31 93 TYR A N 1
ATOM 698 C CA . TYR A 1 93 ? 2.427 -7.834 -11.282 1.00 89.31 93 TYR A CA 1
ATOM 699 C C . TYR A 1 93 ? 3.340 -8.345 -10.175 1.00 89.31 93 TYR A C 1
ATOM 701 O O . TYR A 1 93 ? 3.537 -9.550 -10.040 1.00 89.31 93 TYR A O 1
ATOM 709 N N . ILE A 1 94 ? 3.928 -7.418 -9.422 1.00 85.94 94 ILE A N 1
ATOM 710 C CA . ILE A 1 94 ? 4.810 -7.723 -8.295 1.00 85.94 94 ILE A CA 1
ATOM 711 C C . ILE A 1 94 ? 4.142 -7.115 -7.064 1.00 85.94 94 ILE A C 1
ATOM 713 O O . ILE A 1 94 ? 3.827 -5.925 -7.044 1.00 85.94 94 ILE A O 1
ATOM 717 N N . GLU A 1 95 ? 3.844 -7.961 -6.078 1.00 86.88 95 GLU A N 1
ATOM 718 C CA . GLU A 1 95 ? 2.988 -7.630 -4.932 1.00 86.88 95 GLU A CA 1
ATOM 719 C C . GLU A 1 95 ? 1.650 -6.984 -5.355 1.00 86.88 95 GLU A C 1
ATOM 721 O O . GLU A 1 95 ? 0.775 -7.646 -5.914 1.00 86.88 95 GLU A O 1
ATOM 726 N N . HIS A 1 96 ? 1.500 -5.684 -5.090 1.00 90.19 96 HIS A N 1
ATOM 727 C CA . HIS A 1 96 ? 0.329 -4.866 -5.393 1.00 90.19 96 HIS A CA 1
ATOM 728 C C . HIS A 1 96 ? 0.627 -3.764 -6.418 1.00 90.19 96 HIS A C 1
ATOM 730 O O . HIS A 1 96 ? -0.158 -2.825 -6.552 1.00 90.19 96 HIS A O 1
ATOM 736 N N . ILE A 1 97 ? 1.739 -3.857 -7.152 1.00 93.00 97 ILE A N 1
ATOM 737 C CA . ILE A 1 97 ? 2.142 -2.891 -8.178 1.00 93.00 97 ILE A CA 1
ATOM 738 C C . ILE A 1 97 ? 2.091 -3.543 -9.560 1.00 93.00 97 ILE A C 1
ATOM 740 O O . ILE A 1 97 ? 2.523 -4.679 -9.762 1.00 93.00 97 ILE A O 1
ATOM 744 N N . GLN A 1 98 ? 1.541 -2.806 -10.524 1.00 94.00 98 GLN A N 1
ATOM 745 C CA . GLN A 1 98 ? 1.574 -3.166 -11.935 1.00 94.00 98 GLN A CA 1
ATOM 746 C C . GLN A 1 98 ? 2.754 -2.460 -12.602 1.00 94.00 98 GLN A C 1
ATOM 748 O O . GLN A 1 98 ? 2.816 -1.232 -12.625 1.00 94.00 98 GLN A O 1
ATOM 753 N N . PHE A 1 99 ? 3.617 -3.233 -13.246 1.00 93.75 99 PHE A N 1
ATOM 754 C CA . PHE A 1 99 ? 4.700 -2.753 -14.095 1.00 93.75 99 PHE A CA 1
ATOM 755 C C . PHE A 1 99 ? 4.349 -2.941 -15.570 1.00 93.75 99 PHE A C 1
ATOM 757 O O . PHE A 1 99 ? 3.577 -3.832 -15.932 1.00 93.75 99 PHE A O 1
ATOM 764 N N . VAL A 1 100 ? 4.932 -2.110 -16.429 1.00 94.25 100 VAL A N 1
ATOM 765 C CA . VAL A 1 100 ? 4.944 -2.281 -17.885 1.00 94.25 100 VAL A CA 1
ATOM 766 C C . VAL A 1 100 ? 6.390 -2.287 -18.355 1.00 94.25 100 VAL A C 1
ATOM 768 O O . VAL A 1 100 ? 7.158 -1.392 -18.003 1.00 94.25 100 VAL A O 1
ATOM 771 N N . CYS A 1 101 ? 6.756 -3.278 -19.163 1.00 94.50 101 CYS A N 1
ATOM 772 C CA . CYS A 1 101 ? 8.063 -3.312 -19.808 1.00 94.50 101 CYS A CA 1
ATOM 773 C C . CYS A 1 101 ? 8.122 -2.294 -20.958 1.00 94.50 101 CYS A C 1
ATOM 775 O O . CYS A 1 101 ? 7.340 -2.351 -21.909 1.00 94.50 101 CYS A O 1
ATOM 777 N N . GLN A 1 102 ? 9.062 -1.358 -20.878 1.00 94.62 102 GLN A N 1
ATOM 778 C CA . GLN A 1 102 ? 9.395 -0.405 -21.931 1.00 94.62 102 GLN A CA 1
ATOM 779 C C . GLN A 1 102 ? 10.757 -0.749 -22.530 1.00 94.62 102 GLN A C 1
ATOM 781 O O . GLN A 1 102 ? 11.667 -1.168 -21.821 1.00 94.62 102 GLN A O 1
ATOM 786 N N . HIS A 1 103 ? 10.896 -0.574 -23.843 1.00 93.56 103 HIS A N 1
ATOM 787 C CA . HIS A 1 103 ? 12.150 -0.752 -24.575 1.00 93.56 103 HIS A CA 1
ATOM 788 C C . HIS A 1 103 ? 12.466 0.601 -25.207 1.00 93.56 103 HIS A C 1
ATOM 790 O O . HIS A 1 103 ? 11.606 1.167 -25.884 1.00 93.56 103 HIS A O 1
ATOM 796 N N . LYS A 1 104 ? 13.657 1.142 -24.961 1.00 88.88 104 LYS A N 1
ATOM 797 C CA . LYS A 1 104 ? 14.114 2.408 -25.538 1.00 88.88 104 LYS A CA 1
ATOM 798 C C . LYS A 1 104 ? 15.578 2.258 -25.932 1.00 88.88 104 LYS A C 1
ATOM 800 O O . LYS A 1 104 ? 16.452 2.244 -25.067 1.00 88.88 104 LYS A O 1
ATOM 805 N N . TYR A 1 105 ? 15.825 2.143 -27.237 1.00 87.94 105 TYR A N 1
ATOM 806 C CA . TYR A 1 105 ? 17.114 1.688 -27.769 1.00 87.94 105 TYR A CA 1
ATOM 807 C C . TYR A 1 105 ? 17.513 0.356 -27.096 1.00 87.94 105 TYR A C 1
ATOM 809 O O . TYR A 1 105 ? 16.657 -0.504 -26.891 1.00 87.94 105 TYR A O 1
ATOM 817 N N . ASP A 1 106 ? 18.770 0.220 -26.679 1.00 85.81 106 ASP A N 1
ATOM 818 C CA . ASP A 1 106 ? 19.313 -0.955 -25.991 1.00 85.81 106 ASP A CA 1
ATOM 819 C C . ASP A 1 106 ? 18.950 -1.047 -24.494 1.00 85.81 106 ASP A C 1
ATOM 821 O O . ASP A 1 106 ? 19.494 -1.897 -23.782 1.00 85.81 106 ASP A O 1
ATOM 825 N N . VAL A 1 107 ? 18.061 -0.183 -23.985 1.00 88.75 107 VAL A N 1
ATOM 826 C CA . VAL A 1 107 ? 17.608 -0.197 -22.585 1.00 88.75 107 VAL A CA 1
ATOM 827 C C . VAL A 1 107 ? 16.209 -0.802 -22.479 1.00 88.75 107 VAL A C 1
ATOM 829 O 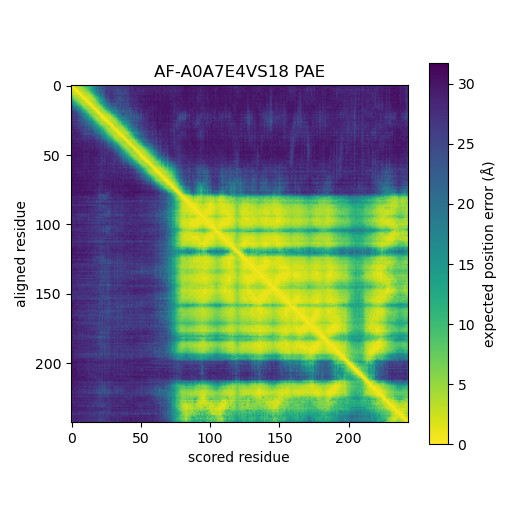O . VAL A 1 107 ? 15.244 -0.290 -23.054 1.00 88.75 107 VAL A O 1
ATOM 832 N N . LYS A 1 108 ? 16.085 -1.873 -21.691 1.00 92.50 108 LYS A N 1
ATOM 833 C CA . LYS A 1 108 ? 14.803 -2.417 -21.226 1.00 92.50 108 LYS A CA 1
ATOM 834 C C . LYS A 1 108 ? 14.515 -1.888 -19.827 1.00 92.50 108 LYS A C 1
ATOM 836 O O . LYS A 1 108 ? 15.425 -1.824 -19.011 1.00 92.50 108 LYS A O 1
ATOM 841 N N . ALA A 1 109 ? 13.274 -1.535 -19.524 1.00 91.19 109 ALA A N 1
ATOM 842 C CA . ALA A 1 109 ? 12.893 -1.054 -18.201 1.00 91.19 109 ALA A CA 1
ATOM 843 C C . ALA A 1 109 ? 11.532 -1.601 -17.775 1.00 91.19 109 ALA A C 1
ATOM 845 O O . ALA A 1 109 ? 10.572 -1.525 -18.540 1.00 91.19 109 ALA A O 1
ATOM 846 N N . LEU A 1 110 ? 11.418 -2.097 -16.543 1.00 93.25 110 LEU A N 1
ATOM 847 C CA . LEU A 1 110 ? 10.126 -2.307 -15.893 1.00 93.25 110 LEU A CA 1
ATOM 848 C C . LEU A 1 110 ? 9.726 -1.004 -15.211 1.00 93.25 110 LEU A C 1
ATOM 850 O O . LEU A 1 110 ? 10.320 -0.624 -14.205 1.00 93.25 110 LEU A O 1
ATOM 854 N N . ILE A 1 111 ? 8.722 -0.315 -15.751 1.00 94.19 111 ILE A N 1
ATOM 855 C CA . ILE A 1 111 ? 8.241 0.957 -15.200 1.00 94.19 111 ILE A CA 1
ATOM 856 C C . ILE A 1 111 ? 6.914 0.719 -14.469 1.00 94.19 111 ILE A C 1
ATOM 858 O O . ILE A 1 111 ? 5.990 0.167 -15.078 1.00 94.19 111 ILE A O 1
ATOM 862 N N . PRO A 1 112 ? 6.778 1.111 -13.188 1.00 94.12 112 PRO A N 1
ATOM 863 C CA . PRO A 1 112 ? 5.511 1.002 -12.480 1.00 94.12 112 PRO A CA 1
ATOM 864 C C . PRO A 1 112 ? 4.474 1.940 -13.117 1.00 94.12 112 PRO A C 1
ATOM 866 O O . PRO A 1 112 ? 4.699 3.135 -13.278 1.00 94.12 112 PRO A O 1
ATOM 869 N N . ASN A 1 113 ? 3.326 1.382 -13.498 1.00 95.12 113 ASN A N 1
ATOM 870 C CA . ASN A 1 113 ? 2.273 2.055 -14.269 1.00 95.12 113 ASN A CA 1
ATOM 871 C C . ASN A 1 113 ? 0.913 2.066 -13.539 1.00 95.12 113 ASN A C 1
ATOM 873 O O . ASN A 1 113 ? -0.119 2.431 -14.102 1.00 95.12 113 ASN A O 1
ATOM 877 N N . GLY A 1 114 ? 0.882 1.617 -12.287 1.00 95.69 114 GLY A N 1
ATOM 878 C CA . GLY A 1 114 ? -0.339 1.529 -11.501 1.00 95.69 114 GLY A CA 1
ATOM 879 C C . GLY A 1 114 ? -0.232 0.506 -10.383 1.00 95.69 114 GLY A C 1
ATOM 880 O O . GLY A 1 114 ? 0.839 -0.027 -10.100 1.00 95.69 114 GLY A O 1
ATOM 881 N N . CYS A 1 115 ? -1.368 0.216 -9.765 1.00 95.44 115 CYS A N 1
ATOM 882 C CA . CYS A 1 115 ? -1.470 -0.712 -8.650 1.00 95.44 115 CYS A CA 1
ATOM 883 C C . CYS A 1 115 ? -2.444 -1.841 -8.986 1.00 95.44 115 CYS A C 1
ATOM 885 O O . CYS A 1 115 ? -3.416 -1.650 -9.718 1.00 95.44 115 CYS A O 1
ATOM 887 N N . TYR A 1 116 ? -2.178 -3.022 -8.447 1.00 92.62 116 TYR A N 1
ATOM 888 C CA . TYR A 1 116 ? -2.938 -4.237 -8.679 1.00 92.62 116 TYR A CA 1
ATOM 889 C C . TYR A 1 116 ? -3.667 -4.673 -7.410 1.00 92.62 116 TYR A C 1
ATOM 891 O O . TYR A 1 116 ? -3.078 -4.879 -6.345 1.00 92.62 116 TYR A O 1
ATOM 899 N N . VAL A 1 117 ? -4.978 -4.826 -7.549 1.00 90.31 117 VAL A N 1
ATOM 900 C CA . VAL A 1 117 ? -5.873 -5.258 -6.488 1.00 90.31 117 VAL A CA 1
ATOM 901 C C . VAL A 1 117 ? -6.235 -6.715 -6.716 1.00 90.31 117 VAL A C 1
ATOM 903 O O . VAL A 1 117 ? -6.983 -7.041 -7.640 1.00 90.31 117 VAL A O 1
ATOM 906 N N . ASP A 1 118 ? -5.741 -7.565 -5.821 1.00 80.94 118 ASP A N 1
ATOM 907 C CA . ASP A 1 118 ? -6.190 -8.945 -5.6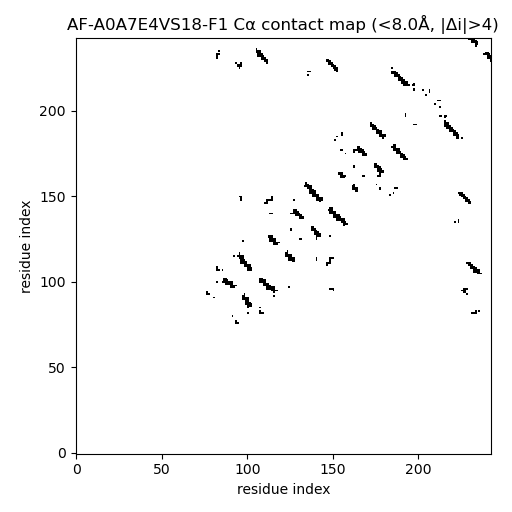92 1.00 80.94 118 ASP A CA 1
ATOM 908 C C . ASP A 1 118 ? -7.381 -9.022 -4.721 1.00 80.94 118 ASP A C 1
ATOM 910 O O . ASP A 1 118 ? -7.239 -8.896 -3.491 1.00 80.94 118 ASP A O 1
ATOM 914 N N . SER A 1 119 ? -8.574 -9.175 -5.295 1.00 74.25 119 SER A N 1
ATOM 915 C CA . SER A 1 119 ? -9.830 -9.413 -4.586 1.00 74.25 119 SER A CA 1
ATOM 916 C C . SER A 1 119 ? -10.366 -10.790 -4.961 1.00 74.25 119 SER A C 1
ATOM 918 O O . SER A 1 119 ? -10.292 -11.186 -6.120 1.00 74.25 119 SER A O 1
ATOM 920 N N . HIS A 1 120 ? -10.964 -11.496 -3.995 1.00 61.84 120 HIS A N 1
ATOM 921 C CA . HIS A 1 120 ? -11.309 -12.927 -4.072 1.00 61.84 120 HIS A CA 1
ATOM 922 C C . HIS A 1 120 ? -12.079 -13.389 -5.325 1.00 61.84 120 HIS A C 1
ATOM 924 O O . HIS A 1 120 ? -12.074 -14.583 -5.609 1.00 61.84 120 HIS A O 1
ATOM 930 N N . ASN A 1 121 ? -12.743 -12.481 -6.050 1.00 59.19 121 ASN A N 1
ATOM 931 C CA . ASN A 1 121 ? -13.484 -12.778 -7.279 1.00 59.19 121 ASN A CA 1
ATOM 932 C C . ASN A 1 121 ? -13.123 -11.868 -8.473 1.00 59.19 121 ASN A C 1
ATOM 934 O O . ASN A 1 121 ? -13.660 -12.075 -9.558 1.00 59.19 121 ASN A O 1
ATOM 938 N N . THR A 1 122 ? -12.277 -10.845 -8.297 1.00 72.81 122 THR A N 1
ATOM 939 C CA . THR A 1 122 ? -11.958 -9.860 -9.345 1.00 72.81 122 THR A CA 1
ATOM 940 C C . THR A 1 122 ? -10.536 -9.324 -9.202 1.00 72.81 122 THR A C 1
ATOM 942 O O . THR A 1 122 ? -10.195 -8.644 -8.235 1.00 72.81 122 THR A O 1
ATOM 945 N N . SER A 1 123 ? -9.717 -9.561 -10.222 1.00 80.44 123 SER A N 1
ATOM 946 C CA . SER A 1 123 ? -8.471 -8.835 -10.431 1.00 80.44 123 SER A CA 1
ATOM 947 C C . SER A 1 123 ? -8.788 -7.448 -11.001 1.00 80.44 123 SER A C 1
ATOM 949 O O . SER A 1 123 ? -9.501 -7.322 -11.999 1.00 80.44 123 SER A O 1
ATOM 951 N N . ARG A 1 124 ? -8.295 -6.379 -10.364 1.00 89.06 124 ARG A N 1
ATOM 952 C CA . ARG A 1 124 ? -8.507 -5.003 -10.845 1.00 89.06 124 ARG A CA 1
ATOM 953 C C . ARG A 1 124 ? -7.211 -4.208 -10.846 1.00 89.06 124 ARG A C 1
ATOM 955 O O . ARG A 1 124 ? -6.527 -4.111 -9.832 1.00 89.06 124 ARG A O 1
ATOM 962 N N . THR A 1 125 ? -6.924 -3.568 -11.972 1.00 92.06 125 THR A N 1
ATOM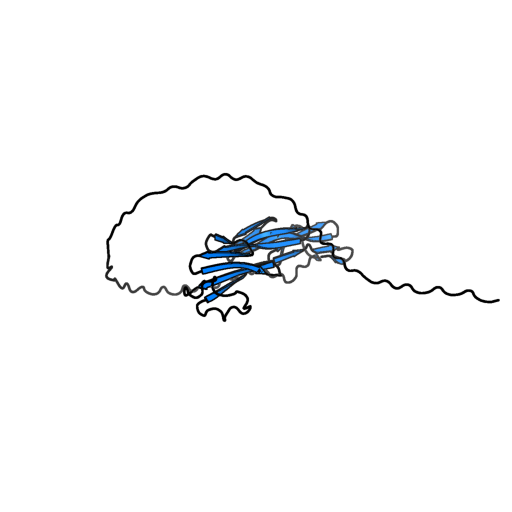 963 C CA . THR A 1 125 ? -5.858 -2.575 -12.085 1.00 92.06 125 THR A CA 1
ATOM 964 C C . THR A 1 125 ? -6.383 -1.184 -11.729 1.00 92.06 125 THR A C 1
ATOM 966 O O . THR A 1 125 ? -7.511 -0.805 -12.061 1.00 92.06 125 THR A O 1
ATOM 969 N N . LEU A 1 126 ? -5.559 -0.418 -11.025 1.00 93.94 126 LEU A N 1
ATOM 970 C CA . LEU A 1 126 ? -5.766 0.989 -10.710 1.00 93.94 126 LEU A CA 1
ATOM 971 C C . LEU A 1 126 ? -4.680 1.785 -11.424 1.00 93.94 126 LEU A C 1
ATOM 973 O O . LEU A 1 126 ? -3.496 1.511 -11.232 1.00 93.94 126 LEU A O 1
ATOM 977 N N . GLY A 1 127 ? -5.068 2.796 -12.199 1.00 95.00 127 GLY A N 1
ATOM 978 C CA . GLY A 1 127 ? -4.111 3.802 -12.655 1.00 95.00 127 GLY A CA 1
ATOM 979 C C . GLY A 1 127 ? -3.519 4.578 -11.474 1.00 95.00 127 GLY A C 1
ATOM 980 O O . GLY A 1 127 ? -4.057 4.563 -10.362 1.00 95.00 127 GLY A O 1
ATOM 981 N N . ILE A 1 128 ? -2.425 5.294 -11.722 1.00 95.00 128 ILE A N 1
ATOM 982 C CA . ILE A 1 128 ? -1.851 6.241 -10.757 1.00 95.00 128 ILE A CA 1
ATOM 983 C C . ILE A 1 128 ? -2.931 7.259 -10.340 1.00 95.00 128 ILE A C 1
ATOM 985 O O . ILE A 1 128 ? -3.740 7.695 -11.154 1.00 95.00 128 ILE A O 1
ATOM 989 N N . ASN A 1 129 ? -2.967 7.609 -9.052 1.00 95.94 129 ASN A N 1
ATOM 990 C CA . ASN A 1 129 ? -4.037 8.341 -8.357 1.00 95.94 129 ASN A CA 1
ATOM 991 C C . ASN A 1 129 ? -5.388 7.617 -8.214 1.00 95.94 129 ASN A C 1
ATOM 993 O O . ASN A 1 129 ? -6.268 8.139 -7.525 1.00 95.94 129 ASN A O 1
ATOM 997 N N . GLY A 1 130 ? -5.544 6.413 -8.770 1.00 96.69 130 GLY A N 1
ATOM 998 C CA . GLY A 1 130 ? -6.729 5.580 -8.596 1.00 96.69 130 GLY A CA 1
ATOM 999 C C . GLY A 1 130 ? -6.978 5.211 -7.131 1.00 96.69 130 GLY A C 1
ATOM 1000 O O . GLY A 1 130 ? -6.051 4.888 -6.384 1.00 96.69 130 GLY A O 1
ATOM 1001 N N . ILE A 1 131 ? -8.251 5.252 -6.736 1.00 95.94 131 ILE A N 1
ATOM 1002 C CA . ILE A 1 131 ? -8.727 4.891 -5.398 1.00 95.94 131 ILE A CA 1
ATOM 1003 C C . ILE A 1 131 ? -9.444 3.542 -5.469 1.00 95.94 131 ILE A C 1
ATOM 1005 O O . ILE A 1 131 ? -10.230 3.292 -6.385 1.00 95.94 131 ILE A O 1
ATOM 1009 N N . TYR A 1 132 ? -9.207 2.694 -4.473 1.00 94.62 132 TYR A N 1
ATOM 1010 C CA . TYR A 1 132 ? -9.944 1.451 -4.260 1.00 94.62 132 TYR A CA 1
ATOM 1011 C C . TYR A 1 132 ? -10.465 1.381 -2.826 1.00 94.62 132 TYR A C 1
ATOM 1013 O O . TYR A 1 132 ? -9.836 1.889 -1.902 1.00 94.62 132 TYR A O 1
ATOM 1021 N N . ARG A 1 133 ? -11.631 0.763 -2.645 1.00 93.81 133 ARG A N 1
ATOM 1022 C CA . ARG A 1 133 ? -12.280 0.562 -1.348 1.00 93.81 133 ARG A CA 1
ATOM 1023 C C . ARG A 1 133 ? -12.511 -0.934 -1.178 1.00 93.81 133 ARG A C 1
ATOM 1025 O O . ARG A 1 133 ? -13.196 -1.523 -2.013 1.00 93.81 133 ARG A O 1
ATOM 1032 N N . ASP A 1 134 ? -11.924 -1.535 -0.145 1.00 90.88 134 ASP A N 1
ATOM 1033 C CA . ASP A 1 134 ? -12.290 -2.890 0.285 1.00 90.88 134 ASP A CA 1
ATOM 1034 C C . ASP A 1 134 ? -13.280 -2.836 1.464 1.00 90.88 134 ASP A C 1
ATOM 1036 O O . ASP A 1 134 ? -13.973 -1.840 1.664 1.00 90.88 134 ASP A O 1
ATOM 1040 N N . LYS A 1 135 ? -13.396 -3.930 2.222 1.00 91.81 135 LYS A N 1
ATOM 1041 C CA . LYS A 1 135 ? -14.283 -4.027 3.387 1.00 91.81 135 LYS A CA 1
ATOM 1042 C C . LYS A 1 135 ? -13.834 -3.166 4.583 1.00 91.81 135 LYS A C 1
ATOM 1044 O O . LYS A 1 135 ? -14.667 -2.833 5.420 1.00 91.81 135 LYS A O 1
ATOM 1049 N N . PHE A 1 136 ? -12.543 -2.859 4.689 1.00 94.88 136 PHE A N 1
ATOM 1050 C CA . PHE A 1 136 ? -11.898 -2.306 5.882 1.00 94.88 136 PHE A CA 1
ATOM 1051 C C . PHE A 1 136 ? -11.006 -1.086 5.604 1.00 94.88 136 PHE A C 1
ATOM 1053 O O . PHE A 1 136 ? -10.653 -0.375 6.539 1.00 94.88 136 PHE A O 1
ATOM 1060 N N . PHE A 1 137 ? -10.640 -0.798 4.355 1.00 95.88 137 PHE A N 1
ATOM 1061 C CA . PHE A 1 137 ? -9.719 0.289 4.024 1.00 95.88 137 PHE A CA 1
ATOM 1062 C C . PHE A 1 137 ? -10.063 0.968 2.696 1.00 95.88 137 PHE A C 1
ATOM 1064 O O . PHE A 1 137 ? -10.518 0.338 1.735 1.00 95.88 137 PHE A O 1
ATOM 1071 N N . VAL A 1 138 ? -9.766 2.266 2.631 1.00 95.69 138 VAL A N 1
ATOM 1072 C CA . VAL A 1 138 ? -9.610 2.996 1.371 1.00 95.69 138 VAL A CA 1
ATOM 1073 C C . VAL A 1 138 ? -8.125 3.052 1.048 1.00 95.69 138 VAL A C 1
ATOM 1075 O O . VAL A 1 138 ? -7.322 3.510 1.861 1.00 95.69 138 VAL A O 1
ATOM 1078 N N . TYR A 1 139 ? -7.761 2.633 -0.156 1.00 95.44 139 TYR A N 1
ATOM 1079 C CA . TYR A 1 139 ? -6.402 2.698 -0.677 1.00 95.44 139 TYR A CA 1
ATOM 1080 C C . TYR A 1 139 ? -6.309 3.700 -1.814 1.00 95.44 139 TYR A C 1
ATOM 1082 O O . TYR A 1 139 ? -7.265 3.902 -2.568 1.00 95.44 139 TYR A O 1
ATOM 1090 N N . LYS A 1 140 ? -5.118 4.268 -1.984 1.00 95.94 140 LYS A N 1
ATOM 1091 C CA . LYS A 1 140 ? -4.761 5.079 -3.140 1.00 95.94 140 LYS A CA 1
ATOM 1092 C C . LYS A 1 140 ? -3.467 4.559 -3.754 1.00 95.94 140 LYS A C 1
ATOM 1094 O O . LYS A 1 140 ? -2.482 4.333 -3.053 1.00 95.94 140 LYS A O 1
ATOM 1099 N N . CYS A 1 141 ? -3.476 4.411 -5.073 1.00 96.50 141 CYS A N 1
ATOM 1100 C CA . CYS A 1 141 ? -2.266 4.237 -5.859 1.00 96.50 141 CYS A CA 1
ATOM 1101 C C . CYS A 1 141 ? -1.599 5.605 -6.041 1.00 96.50 141 CYS A C 1
ATOM 1103 O O . CYS A 1 141 ? -2.226 6.516 -6.582 1.00 96.50 141 CYS A O 1
ATOM 1105 N N . VAL A 1 142 ? -0.369 5.795 -5.569 1.00 95.69 142 VAL A N 1
ATOM 1106 C CA . VAL A 1 142 ? 0.307 7.103 -5.579 1.00 95.69 142 VAL A CA 1
ATOM 1107 C C . VAL A 1 142 ? 1.677 6.965 -6.226 1.00 95.69 142 VAL A C 1
ATOM 1109 O O . VAL A 1 142 ? 2.484 6.169 -5.764 1.00 95.69 142 VAL A O 1
ATOM 1112 N N . ALA A 1 143 ? 1.952 7.762 -7.260 1.00 94.19 143 ALA A N 1
ATOM 1113 C CA . ALA A 1 143 ? 3.321 7.988 -7.707 1.00 94.19 143 ALA A CA 1
ATOM 1114 C C . ALA A 1 143 ? 3.982 8.974 -6.737 1.00 94.19 143 ALA A C 1
ATOM 1116 O O . ALA A 1 143 ? 3.457 10.066 -6.516 1.00 94.19 143 ALA A O 1
ATOM 1117 N N . GLU A 1 144 ? 5.091 8.572 -6.125 1.00 91.06 144 GLU A N 1
ATOM 1118 C CA . GLU A 1 144 ? 5.854 9.422 -5.199 1.00 91.06 144 GLU A CA 1
ATOM 1119 C C . GLU A 1 144 ? 6.891 10.261 -5.954 1.00 91.06 144 GLU A C 1
ATOM 1121 O O . GLU A 1 144 ? 7.205 11.380 -5.556 1.00 91.06 144 GLU A O 1
ATOM 1126 N N . ASN A 1 145 ? 7.363 9.746 -7.090 1.00 91.00 145 ASN A N 1
ATOM 1127 C CA . ASN A 1 145 ? 8.148 10.449 -8.101 1.00 91.00 145 ASN A CA 1
ATOM 1128 C C . ASN A 1 145 ? 7.945 9.746 -9.466 1.00 91.00 145 ASN A C 1
ATOM 1130 O O . ASN A 1 145 ? 7.076 8.885 -9.593 1.00 91.00 145 ASN A O 1
ATOM 1134 N N . ALA A 1 146 ? 8.729 10.094 -10.491 1.00 86.25 146 ALA A N 1
ATOM 1135 C CA . ALA A 1 146 ? 8.621 9.500 -11.833 1.00 86.25 146 ALA A CA 1
ATOM 1136 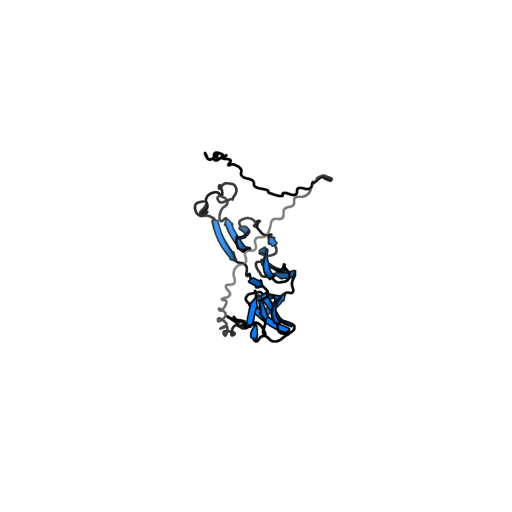C C . ALA A 1 146 ? 8.963 7.993 -11.908 1.00 86.25 146 ALA A C 1
ATOM 1138 O O . ALA A 1 146 ? 8.647 7.342 -12.901 1.00 86.25 146 ALA A O 1
ATOM 1139 N N . HIS A 1 147 ? 9.607 7.449 -10.874 1.00 89.69 147 HIS A N 1
ATOM 1140 C CA . HIS A 1 147 ? 10.155 6.094 -10.826 1.00 89.69 147 HIS A CA 1
ATOM 1141 C C . HIS A 1 147 ? 9.502 5.210 -9.762 1.00 89.69 147 HIS A C 1
ATOM 1143 O O . HIS A 1 147 ? 9.643 3.996 -9.833 1.00 89.69 147 HIS A O 1
ATOM 1149 N N . VAL A 1 148 ? 8.794 5.786 -8.787 1.00 91.50 148 VAL A N 1
ATOM 1150 C CA . VAL A 1 148 ? 8.288 5.084 -7.599 1.00 91.50 148 VAL A CA 1
ATOM 1151 C C . VAL A 1 148 ? 6.771 5.191 -7.503 1.00 91.50 148 VAL A C 1
ATOM 1153 O O . VAL A 1 148 ? 6.221 6.295 -7.474 1.00 91.50 148 VAL A O 1
ATOM 1156 N N . VAL A 1 149 ? 6.102 4.042 -7.380 1.00 95.06 149 VAL A N 1
ATOM 1157 C CA . VAL A 1 149 ? 4.662 3.940 -7.113 1.00 95.06 149 VAL A CA 1
ATOM 1158 C C . VAL A 1 149 ? 4.422 3.129 -5.842 1.00 95.06 149 VAL A C 1
ATOM 1160 O O . VAL A 1 149 ? 4.902 2.006 -5.690 1.00 95.06 149 VAL A O 1
ATOM 1163 N N . THR A 1 150 ? 3.612 3.694 -4.952 1.00 93.50 150 THR A N 1
ATOM 1164 C CA . THR A 1 150 ? 3.234 3.106 -3.666 1.00 93.50 150 THR A CA 1
ATOM 1165 C C . THR A 1 150 ? 1.728 2.880 -3.622 1.00 93.50 150 THR A C 1
ATOM 1167 O O . THR A 1 150 ? 0.936 3.796 -3.878 1.00 93.50 150 THR A O 1
ATOM 1170 N N . TYR A 1 151 ? 1.314 1.674 -3.239 1.00 94.00 151 TYR A N 1
ATOM 1171 C CA . TYR A 1 151 ? -0.079 1.345 -2.957 1.00 94.00 151 TYR A CA 1
ATOM 1172 C C . TYR A 1 151 ? -0.323 1.395 -1.448 1.00 94.00 151 TYR A C 1
ATOM 1174 O O . TYR A 1 151 ? 0.092 0.495 -0.714 1.00 94.00 151 TYR A O 1
ATOM 1182 N N . LYS A 1 152 ? -0.972 2.470 -0.975 1.00 94.00 152 LYS A N 1
ATOM 1183 C CA . LYS A 1 152 ? -1.145 2.736 0.462 1.00 94.00 152 LYS A CA 1
ATOM 1184 C C . LYS A 1 152 ? -2.582 2.989 0.886 1.00 94.00 152 LYS A C 1
ATOM 1186 O O . LYS A 1 152 ? -3.352 3.623 0.164 1.00 94.00 152 LYS A O 1
ATOM 1191 N N . ALA A 1 153 ? -2.923 2.519 2.083 1.00 95.38 153 ALA A N 1
ATOM 1192 C CA . ALA A 1 153 ? -4.159 2.888 2.758 1.00 95.38 153 ALA A CA 1
ATOM 1193 C C . ALA A 1 153 ? -4.122 4.377 3.152 1.00 95.38 153 ALA A C 1
ATOM 1195 O O . ALA A 1 15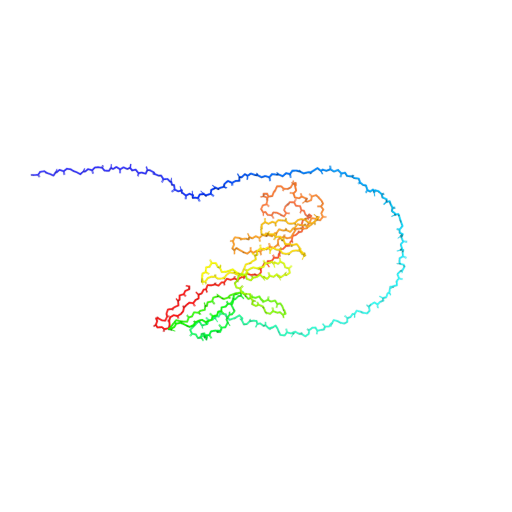3 ? -3.094 4.886 3.600 1.00 95.38 153 ALA A O 1
ATOM 1196 N N . ILE A 1 154 ? -5.241 5.074 2.959 1.00 95.62 154 ILE A N 1
ATOM 1197 C CA . ILE A 1 154 ? -5.409 6.509 3.256 1.00 95.62 154 ILE A CA 1
ATOM 1198 C C . ILE A 1 154 ? -6.486 6.779 4.315 1.00 95.62 154 ILE A C 1
ATOM 1200 O O . ILE A 1 154 ? -6.533 7.868 4.884 1.00 95.62 154 ILE A O 1
ATOM 1204 N N . SER A 1 155 ? -7.333 5.791 4.594 1.00 96.81 155 SER A N 1
ATOM 1205 C CA . SER A 1 155 ? -8.341 5.801 5.653 1.00 96.81 155 SER A CA 1
ATOM 1206 C C . SER A 1 155 ? -8.831 4.374 5.908 1.00 96.81 155 SER A C 1
ATOM 1208 O O . SER A 1 155 ? -8.676 3.477 5.071 1.00 96.81 155 SER A O 1
ATOM 1210 N N . CYS A 1 156 ? -9.417 4.157 7.080 1.00 96.88 156 CYS A N 1
ATOM 1211 C CA . CYS A 1 156 ? -10.058 2.904 7.446 1.00 96.88 156 CYS A CA 1
ATOM 1212 C C . CYS A 1 156 ? -11.569 3.002 7.206 1.00 96.88 156 CYS A C 1
ATOM 1214 O O . CYS A 1 156 ? -12.170 4.054 7.410 1.00 96.88 156 CYS A O 1
ATOM 1216 N N . LEU A 1 157 ? -12.191 1.899 6.810 1.00 95.31 157 LEU A N 1
ATOM 1217 C CA . LEU A 1 157 ? -13.633 1.756 6.656 1.00 95.31 157 LEU A CA 1
ATOM 1218 C C . LEU A 1 157 ? -14.170 0.875 7.780 1.00 95.31 157 LEU A C 1
ATOM 1220 O O . LEU A 1 157 ? -13.670 -0.225 8.017 1.00 95.31 157 LEU A O 1
ATOM 1224 N N . MET A 1 158 ? -15.211 1.347 8.460 1.00 92.50 158 MET A N 1
ATOM 1225 C CA . MET A 1 158 ? -15.955 0.542 9.421 1.00 92.50 158 MET A CA 1
ATOM 1226 C C . MET A 1 158 ? -17.452 0.725 9.193 1.00 92.50 158 MET A C 1
ATOM 1228 O O . MET A 1 158 ? -18.001 1.811 9.384 1.00 92.50 158 MET A O 1
ATOM 1232 N N . ASN A 1 159 ? -18.111 -0.353 8.764 1.00 85.31 159 ASN A N 1
ATOM 1233 C CA . ASN A 1 159 ? -19.463 -0.338 8.204 1.00 85.31 159 ASN A CA 1
ATOM 1234 C C . ASN A 1 159 ? -19.553 0.615 6.996 1.00 85.31 159 ASN A C 1
ATOM 1236 O O . ASN A 1 159 ? -19.159 0.244 5.895 1.00 85.31 159 ASN A O 1
ATOM 1240 N N . THR A 1 160 ? -20.033 1.841 7.205 1.00 86.25 160 THR A N 1
ATOM 1241 C CA . THR A 1 160 ? -20.143 2.910 6.197 1.00 86.25 160 THR A CA 1
ATOM 1242 C C . THR A 1 160 ? -19.310 4.148 6.539 1.00 86.25 160 THR A C 1
ATOM 1244 O O . THR A 1 160 ? -19.257 5.084 5.744 1.00 86.25 160 THR A O 1
ATOM 1247 N N . PHE A 1 161 ? -18.658 4.173 7.706 1.00 92.75 161 PHE A N 1
ATOM 1248 C CA . PHE A 1 161 ? -17.882 5.319 8.165 1.00 92.75 161 PHE A CA 1
ATOM 1249 C C . PHE A 1 161 ? -16.438 5.230 7.687 1.00 92.75 161 PHE A C 1
ATOM 1251 O O . PHE A 1 161 ? -15.769 4.210 7.869 1.00 92.75 161 PHE A O 1
ATOM 1258 N N . GLU A 1 162 ? -15.955 6.331 7.121 1.00 96.62 162 GLU A N 1
ATOM 1259 C CA . GLU A 1 162 ? -14.556 6.519 6.769 1.00 96.62 162 GLU A CA 1
ATOM 1260 C C . GLU A 1 162 ? -13.829 7.220 7.923 1.00 96.62 162 GLU A C 1
ATOM 1262 O O . GLU A 1 162 ? -14.158 8.345 8.298 1.00 96.62 162 GLU A O 1
ATOM 1267 N N . ILE A 1 163 ? -12.858 6.527 8.513 1.00 96.75 163 ILE A N 1
ATOM 1268 C CA . ILE A 1 163 ? -12.056 6.983 9.647 1.00 96.75 163 ILE A CA 1
ATOM 1269 C C . ILE A 1 163 ? -10.684 7.399 9.096 1.00 96.75 163 ILE A C 1
ATOM 1271 O O . ILE A 1 163 ? -9.944 6.535 8.615 1.00 96.75 163 ILE A O 1
ATOM 1275 N N . PRO A 1 164 ? -10.309 8.691 9.136 1.00 96.69 164 PRO A N 1
ATOM 1276 C CA . PRO A 1 164 ? -8.992 9.126 8.680 1.00 96.69 164 PRO A CA 1
ATOM 1277 C C . PRO A 1 164 ? -7.861 8.504 9.511 1.00 96.69 164 PRO A C 1
ATOM 1279 O O . PRO A 1 164 ? -8.050 8.168 10.682 1.00 96.69 164 PRO A O 1
ATOM 1282 N N . LEU A 1 165 ? -6.662 8.402 8.931 1.00 95.38 165 LEU A N 1
ATOM 1283 C CA . LEU A 1 165 ? -5.480 7.920 9.653 1.00 95.38 165 LEU A CA 1
ATOM 1284 C C . LEU A 1 165 ? -5.237 8.735 10.936 1.00 95.38 165 LEU A C 1
ATOM 1286 O O . LEU A 1 165 ? -5.371 9.961 10.958 1.00 95.38 165 LEU A O 1
ATOM 1290 N N . ARG A 1 166 ? -4.840 8.034 12.001 1.00 94.94 166 ARG A N 1
ATOM 1291 C CA . ARG A 1 166 ? -4.611 8.551 13.361 1.00 94.94 166 ARG A CA 1
ATOM 1292 C C . ARG A 1 166 ? -5.849 9.215 13.981 1.00 94.94 166 ARG A C 1
ATOM 1294 O O . ARG A 1 166 ? -5.720 10.119 14.808 1.00 94.94 166 ARG A O 1
ATOM 1301 N N . LYS A 1 167 ? -7.053 8.786 13.585 1.00 95.69 167 LYS A N 1
ATOM 1302 C CA . LYS A 1 167 ? -8.325 9.192 14.202 1.00 95.69 167 LYS A CA 1
ATOM 1303 C C . LYS A 1 167 ? -9.050 8.009 14.827 1.00 95.69 167 LYS A C 1
ATOM 1305 O O . LYS A 1 167 ? -8.900 6.860 14.411 1.00 95.69 167 LYS A O 1
ATOM 1310 N N . THR A 1 168 ? -9.863 8.346 15.819 1.00 93.31 168 THR A N 1
ATOM 1311 C CA . THR A 1 168 ? -10.708 7.421 16.566 1.00 93.31 168 THR A CA 1
ATOM 1312 C C . THR A 1 168 ? -12.169 7.716 16.251 1.00 93.31 168 THR A C 1
ATOM 1314 O O . THR A 1 168 ? -12.595 8.867 16.342 1.00 93.31 168 THR A O 1
ATOM 1317 N N . LEU A 1 169 ? -12.940 6.684 15.921 1.00 93.94 169 LEU A N 1
ATOM 1318 C CA . LEU A 1 169 ? -14.398 6.721 15.887 1.00 93.94 169 LEU A CA 1
ATOM 1319 C C . LEU A 1 169 ? -14.925 5.894 17.055 1.00 93.94 169 LEU A C 1
ATOM 1321 O O . LEU A 1 169 ? -14.533 4.740 17.221 1.00 93.94 169 LEU A O 1
ATOM 1325 N N . ARG A 1 170 ? -15.838 6.457 17.845 1.00 91.31 170 ARG A N 1
ATOM 1326 C CA . ARG A 1 170 ? -16.482 5.737 18.942 1.00 91.31 170 ARG A CA 1
ATOM 1327 C C . ARG A 1 170 ? -17.986 5.662 18.735 1.00 91.31 170 ARG A C 1
ATOM 1329 O O . ARG A 1 170 ? -18.642 6.681 18.540 1.00 91.31 170 ARG A O 1
ATOM 1336 N N . THR A 1 171 ? -18.524 4.456 18.858 1.00 89.88 171 THR A N 1
ATOM 1337 C CA . THR A 1 171 ? -19.940 4.147 18.661 1.00 89.88 171 THR A CA 1
ATOM 1338 C C . THR A 1 171 ? -20.425 3.348 19.870 1.00 89.88 171 THR A C 1
ATOM 1340 O O . THR A 1 171 ? -20.312 2.124 19.941 1.00 89.88 171 THR A O 1
ATOM 1343 N N . GLY A 1 172 ? -20.901 4.067 20.892 1.00 89.19 172 GLY A N 1
ATOM 1344 C CA . GLY A 1 172 ? -21.331 3.492 22.169 1.00 89.19 172 GLY A CA 1
ATOM 1345 C C . GLY A 1 172 ? -20.209 2.742 22.900 1.00 89.19 172 GLY A C 1
ATOM 1346 O O . GLY A 1 172 ? -19.251 3.347 23.395 1.00 89.19 172 GLY A O 1
ATOM 1347 N N . LYS A 1 173 ? -20.354 1.412 22.976 1.00 89.94 173 LYS A N 1
ATOM 1348 C CA . LYS A 1 173 ? -19.413 0.479 23.620 1.00 89.94 173 LYS A CA 1
ATOM 1349 C C . LYS A 1 173 ? -18.266 0.012 22.713 1.00 89.94 173 LYS A C 1
ATOM 1351 O O . LYS A 1 173 ? -17.457 -0.790 23.169 1.00 89.94 173 LYS A O 1
ATOM 1356 N N . VAL A 1 174 ? -18.170 0.484 21.468 1.00 90.69 174 VAL A N 1
ATOM 1357 C CA . VAL A 1 174 ? -17.071 0.123 20.554 1.00 90.69 174 VAL A CA 1
ATOM 1358 C C . VAL A 1 174 ? -16.274 1.361 20.163 1.00 90.69 174 VAL A C 1
ATOM 1360 O O . VAL A 1 174 ? -16.846 2.408 19.863 1.00 90.69 174 VAL A O 1
ATOM 1363 N N . GLU A 1 175 ? -14.953 1.239 20.175 1.00 92.81 175 GLU A N 1
ATOM 1364 C CA . GLU A 1 175 ? -14.000 2.247 19.721 1.00 92.81 175 GLU A CA 1
ATOM 1365 C C . GLU A 1 175 ? -13.140 1.651 18.602 1.00 92.81 175 GLU A C 1
ATOM 1367 O O . GLU A 1 175 ? -12.631 0.537 18.719 1.00 92.81 175 GLU A O 1
ATOM 1372 N N . TYR A 1 176 ? -13.005 2.399 17.514 1.00 94.44 176 TYR A N 1
ATOM 1373 C CA . TYR A 1 176 ? -12.241 2.046 16.327 1.00 94.44 176 TYR A CA 1
ATOM 1374 C C . TYR A 1 176 ? -11.144 3.088 16.138 1.00 94.44 176 TYR A C 1
ATOM 1376 O O . TYR A 1 176 ? -11.443 4.260 15.907 1.00 94.44 176 TYR A O 1
ATOM 1384 N N . TYR A 1 177 ? -9.885 2.676 16.217 1.00 94.81 177 TYR A N 1
ATOM 1385 C CA . TYR A 1 177 ? -8.737 3.535 15.961 1.00 94.81 177 TYR A CA 1
ATOM 1386 C C . TYR A 1 177 ? -8.073 3.133 14.645 1.00 94.81 177 TYR A C 1
ATOM 1388 O O . TYR A 1 177 ? -7.674 1.983 14.467 1.00 94.81 177 TYR A O 1
ATOM 1396 N N . CYS A 1 178 ? -7.977 4.079 13.712 1.00 96.12 178 CYS A N 1
ATOM 1397 C CA . CYS A 1 178 ? -7.303 3.874 12.436 1.00 96.12 178 CYS A CA 1
ATOM 1398 C C . CYS A 1 178 ? -5.827 4.257 12.585 1.00 96.12 178 CYS A C 1
ATOM 1400 O O . CYS A 1 178 ? -5.472 5.430 12.475 1.00 96.12 178 CYS A O 1
ATOM 1402 N N . GLU A 1 179 ? -4.959 3.297 12.883 1.00 93.75 179 GLU A N 1
ATOM 1403 C CA . GLU A 1 179 ? -3.541 3.552 13.124 1.00 93.75 179 GLU A CA 1
ATOM 1404 C C . GLU A 1 179 ? -2.716 3.496 11.834 1.00 93.75 179 GLU A C 1
ATOM 1406 O O . GLU A 1 179 ? -2.905 2.620 10.992 1.00 93.75 179 GLU A O 1
ATOM 1411 N N . GLN A 1 180 ? -1.736 4.396 11.725 1.00 91.00 180 GLN A N 1
ATOM 1412 C CA . GLN A 1 180 ? -0.659 4.318 10.742 1.00 91.00 180 GLN A CA 1
ATOM 1413 C C . GLN A 1 180 ? 0.673 4.151 11.481 1.00 91.00 180 GLN A C 1
ATOM 1415 O O . GLN A 1 180 ? 1.152 5.099 12.109 1.00 91.00 180 GLN A O 1
ATOM 1420 N N . GLY A 1 181 ? 1.248 2.952 11.399 1.00 82.31 181 GLY A N 1
ATOM 1421 C CA . GLY A 1 181 ? 2.525 2.595 12.009 1.00 82.31 181 GLY A CA 1
ATOM 1422 C C . GLY A 1 181 ? 3.740 3.185 11.286 1.00 82.31 181 GLY A C 1
ATOM 1423 O O . GLY A 1 181 ? 3.636 3.784 10.214 1.00 82.31 181 GLY A O 1
ATOM 1424 N N . ILE A 1 182 ? 4.916 2.979 11.885 1.00 74.56 182 ILE A N 1
ATOM 1425 C CA . ILE A 1 182 ? 6.187 3.626 11.506 1.00 74.56 182 ILE A CA 1
ATOM 1426 C C . ILE A 1 182 ? 6.594 3.319 10.052 1.00 74.56 182 ILE A C 1
ATOM 1428 O O . ILE A 1 182 ? 7.045 4.211 9.342 1.00 74.56 182 ILE A O 1
ATOM 1432 N N . HIS A 1 183 ? 6.358 2.093 9.574 1.00 75.00 183 HIS A N 1
ATOM 1433 C CA . HIS A 1 183 ? 6.672 1.661 8.202 1.00 75.00 183 HIS A CA 1
ATOM 1434 C C . HIS A 1 183 ? 5.508 1.857 7.210 1.00 75.00 183 HIS A C 1
ATOM 1436 O O . HIS A 1 183 ? 5.398 1.145 6.218 1.00 75.00 183 HIS A O 1
ATOM 1442 N N . GLY A 1 184 ? 4.563 2.760 7.500 1.00 74.25 184 GLY A N 1
ATOM 1443 C CA . GLY A 1 184 ? 3.379 2.993 6.661 1.00 74.25 184 GLY A CA 1
ATOM 1444 C C . GLY A 1 184 ? 2.299 1.904 6.743 1.00 74.25 184 GLY A C 1
ATOM 1445 O O . GLY A 1 184 ? 1.194 2.106 6.233 1.00 74.25 184 GLY A O 1
ATOM 1446 N N . HIS A 1 185 ? 2.568 0.786 7.430 1.00 83.94 185 HIS A N 1
ATOM 1447 C CA . HIS A 1 185 ? 1.572 -0.233 7.756 1.00 83.94 185 HIS A CA 1
ATOM 1448 C C . HIS A 1 185 ? 0.361 0.393 8.448 1.00 83.94 185 HIS A C 1
ATOM 1450 O O . HIS A 1 185 ? 0.489 1.011 9.504 1.00 83.94 185 HIS A O 1
ATOM 1456 N N . THR A 1 186 ? -0.818 0.230 7.852 1.00 92.38 186 THR A N 1
ATOM 1457 C CA . THR A 1 186 ? -2.072 0.752 8.397 1.00 92.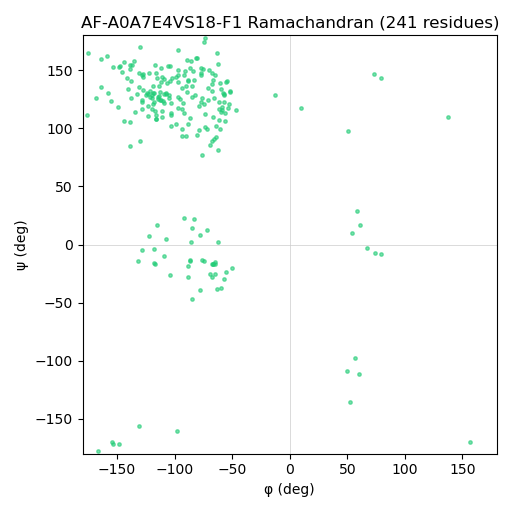38 186 THR A CA 1
ATOM 1458 C C . THR A 1 186 ? -2.871 -0.391 9.014 1.00 92.38 186 THR A C 1
ATOM 1460 O O . THR A 1 186 ? -2.884 -1.512 8.495 1.00 92.38 186 THR A O 1
ATOM 1463 N N . ARG A 1 187 ? -3.519 -0.135 10.149 1.00 94.88 187 ARG A N 1
ATOM 1464 C CA . ARG A 1 187 ? -4.359 -1.125 10.829 1.00 94.88 187 ARG A CA 1
ATOM 1465 C C . ARG A 1 187 ? -5.538 -0.473 11.538 1.00 94.88 187 ARG A C 1
ATOM 1467 O O . ARG A 1 187 ? -5.470 0.687 11.932 1.00 94.88 187 ARG A O 1
ATOM 1474 N N . ILE A 1 188 ? -6.614 -1.232 11.702 1.00 95.19 188 ILE A N 1
ATOM 1475 C CA . ILE A 1 188 ? -7.730 -0.875 12.575 1.00 95.19 188 ILE A CA 1
ATOM 1476 C C . ILE A 1 188 ? -7.518 -1.597 13.893 1.00 95.19 188 ILE A C 1
ATOM 1478 O O . ILE A 1 188 ? -7.567 -2.825 13.907 1.00 95.19 188 ILE A O 1
ATOM 1482 N N . ASP A 1 189 ? -7.352 -0.854 14.980 1.00 93.88 189 ASP A N 1
ATOM 1483 C CA . ASP A 1 189 ? -7.480 -1.394 16.330 1.00 93.88 189 ASP A CA 1
ATOM 1484 C C . ASP A 1 189 ? -8.924 -1.187 16.805 1.00 93.88 189 ASP A C 1
ATOM 1486 O O . ASP A 1 189 ? -9.438 -0.067 16.844 1.00 93.88 189 ASP A O 1
ATOM 1490 N N . ILE A 1 190 ? -9.594 -2.286 17.144 1.00 93.12 190 ILE A N 1
ATOM 1491 C CA . ILE A 1 190 ? -10.975 -2.329 17.626 1.00 93.12 190 ILE A CA 1
ATOM 1492 C C . ILE A 1 190 ? -10.953 -2.642 19.119 1.00 93.12 190 ILE A C 1
ATOM 1494 O O . ILE A 1 190 ? -10.305 -3.599 19.546 1.00 93.12 190 ILE A O 1
ATOM 1498 N N . ARG A 1 191 ? -11.679 -1.854 19.914 1.00 91.50 191 ARG A N 1
ATOM 1499 C CA . ARG A 1 191 ? -11.829 -2.038 21.362 1.00 91.50 191 ARG A CA 1
ATOM 1500 C C . ARG A 1 191 ? -13.304 -2.119 21.729 1.00 91.50 191 ARG A C 1
ATOM 1502 O O . ARG A 1 191 ? -14.076 -1.228 21.380 1.00 91.50 191 ARG A O 1
ATOM 1509 N N . TRP A 1 192 ? -13.685 -3.156 22.470 1.00 90.06 192 TRP A N 1
ATOM 1510 C CA . TRP A 1 192 ? -15.037 -3.315 23.011 1.00 90.06 192 TRP A CA 1
ATOM 1511 C C . TRP A 1 192 ? -15.024 -3.130 24.525 1.00 90.06 192 TRP A C 1
ATOM 1513 O O . TRP A 1 192 ? -14.334 -3.860 25.233 1.00 90.06 192 TRP A O 1
ATOM 1523 N N . TYR A 1 193 ? -15.828 -2.188 25.012 1.00 88.38 193 TYR A N 1
ATOM 1524 C CA . TYR A 1 193 ? -16.029 -1.899 26.429 1.00 88.38 193 TYR A CA 1
ATOM 1525 C C . TYR A 1 193 ? -17.237 -2.683 26.942 1.00 88.38 193 TYR A C 1
ATOM 1527 O O . TYR A 1 193 ? -18.385 -2.277 26.754 1.00 88.38 193 TYR A O 1
ATOM 1535 N N . LEU A 1 194 ? -16.990 -3.816 27.596 1.00 86.62 194 LEU A N 1
ATOM 1536 C CA . LEU A 1 194 ? -18.041 -4.707 28.092 1.00 86.62 194 LEU A CA 1
ATOM 1537 C C . LEU A 1 194 ? -18.905 -4.011 29.158 1.00 86.62 194 LEU A C 1
ATOM 1539 O O . LEU A 1 194 ? -20.136 -4.115 29.130 1.00 86.62 194 LEU A O 1
ATOM 1543 N N . HIS A 1 195 ? -18.285 -3.208 30.027 1.00 82.00 195 HIS A N 1
ATOM 1544 C CA . HIS A 1 195 ? -18.956 -2.436 31.074 1.00 82.00 195 HIS A CA 1
ATOM 1545 C C . HIS A 1 195 ? -18.425 -1.002 31.210 1.00 82.00 195 HIS A C 1
ATOM 1547 O O . HIS A 1 195 ? -17.270 -0.700 30.907 1.00 82.00 195 HIS A O 1
ATOM 1553 N N . ASN A 1 196 ? -19.281 -0.111 31.720 1.00 76.75 196 ASN A N 1
ATOM 1554 C CA . ASN A 1 196 ? -19.042 1.336 31.751 1.00 76.75 196 ASN A CA 1
ATOM 1555 C C . ASN A 1 196 ? -17.878 1.756 32.670 1.00 76.75 196 ASN A C 1
ATOM 1557 O O . ASN A 1 196 ? -17.360 2.856 32.516 1.00 76.75 196 ASN A O 1
ATOM 1561 N N . LEU A 1 197 ? -17.435 0.883 33.584 1.00 74.62 197 LEU A N 1
ATOM 1562 C CA . LEU A 1 197 ? -16.276 1.128 34.455 1.00 74.62 197 LEU A CA 1
ATOM 1563 C C . LEU A 1 197 ? -14.950 1.240 33.676 1.00 74.62 197 LEU A C 1
ATOM 1565 O O . LEU A 1 197 ? -14.037 1.911 34.136 1.00 74.62 197 LEU A O 1
ATOM 1569 N N . CYS A 1 198 ? -14.849 0.635 32.486 1.00 71.12 198 CYS A N 1
ATOM 1570 C CA . CYS A 1 198 ? -13.638 0.680 31.654 1.00 71.12 198 CYS A CA 1
ATOM 1571 C C . CYS A 1 198 ? -13.543 1.931 30.758 1.00 71.12 198 CYS A C 1
ATOM 1573 O O . CYS A 1 198 ? -12.803 1.928 29.773 1.00 71.12 198 CYS A O 1
ATOM 1575 N N . ASN A 1 199 ? -14.358 2.961 30.997 1.00 67.12 199 ASN A N 1
ATOM 1576 C CA . ASN A 1 199 ? -14.482 4.081 30.071 1.00 67.12 199 ASN A CA 1
ATOM 1577 C C . ASN A 1 199 ? -13.214 4.959 30.062 1.00 67.12 199 ASN A C 1
ATOM 1579 O O . ASN A 1 199 ? -12.703 5.332 31.112 1.00 67.12 199 ASN A O 1
ATOM 1583 N N . THR A 1 200 ? -12.735 5.337 28.874 1.00 61.53 200 THR A N 1
ATOM 1584 C CA . THR A 1 200 ? -11.400 5.917 28.607 1.00 61.53 200 THR A CA 1
ATOM 1585 C C . THR A 1 200 ? -11.063 7.261 29.271 1.00 61.53 200 THR A C 1
ATOM 1587 O O . THR A 1 200 ? -9.970 7.771 29.048 1.00 61.53 200 THR A O 1
ATOM 1590 N N . GLY A 1 201 ? -11.952 7.831 30.089 1.00 57.53 201 GLY A N 1
ATOM 1591 C CA . GLY A 1 201 ? -11.698 9.057 30.853 1.00 57.53 201 GLY A CA 1
ATOM 1592 C C . GLY A 1 201 ? -11.033 8.855 32.223 1.00 57.53 201 GLY A C 1
ATOM 1593 O O . GLY A 1 201 ? -10.589 9.838 32.802 1.00 57.53 201 GLY A O 1
ATOM 1594 N N . SER A 1 202 ? -10.974 7.627 32.756 1.00 50.66 202 SER A N 1
ATOM 1595 C CA . SER A 1 202 ? -10.479 7.350 34.122 1.00 50.66 202 SER A CA 1
ATOM 1596 C C . SER A 1 202 ? -9.124 6.639 34.198 1.00 50.66 202 SER A C 1
ATOM 1598 O O . SER A 1 202 ? -8.557 6.536 35.283 1.00 50.66 202 SER A O 1
ATOM 1600 N N . VAL A 1 203 ? -8.592 6.143 33.077 1.00 54.12 203 VAL A N 1
ATOM 1601 C CA . VAL A 1 203 ? -7.326 5.396 33.040 1.00 54.12 203 VAL A CA 1
ATOM 1602 C C . VAL A 1 203 ? -6.261 6.218 32.323 1.00 54.12 203 VAL A C 1
ATOM 1604 O O . VAL A 1 203 ? -6.351 6.441 31.114 1.00 54.12 203 VAL A O 1
ATOM 1607 N N . ASN A 1 204 ? -5.220 6.618 33.056 1.00 52.53 204 ASN A N 1
ATOM 1608 C CA . ASN A 1 204 ? -4.034 7.244 32.475 1.00 52.53 204 ASN A CA 1
ATOM 1609 C C . ASN A 1 204 ? -3.386 6.291 31.456 1.00 52.53 204 ASN A C 1
ATOM 1611 O O . ASN A 1 204 ? -2.935 5.202 31.803 1.00 52.53 204 ASN A O 1
ATOM 1615 N N . GLN A 1 205 ? -3.326 6.713 30.190 1.00 50.78 205 GLN A N 1
ATOM 1616 C CA . GLN A 1 205 ? -2.883 5.894 29.048 1.00 50.78 205 GLN A CA 1
ATOM 1617 C C . GLN A 1 205 ? -1.367 5.598 29.018 1.00 50.78 205 GLN A C 1
ATOM 1619 O O . GLN A 1 205 ? -0.847 5.148 28.002 1.00 50.78 205 GLN A O 1
ATOM 1624 N N . THR A 1 206 ? -0.645 5.858 30.108 1.00 51.25 206 THR A N 1
ATOM 1625 C CA . THR A 1 206 ? 0.811 5.682 30.218 1.00 51.25 206 THR A CA 1
ATOM 1626 C C . THR A 1 206 ? 1.248 4.227 30.379 1.00 51.25 206 THR A C 1
ATOM 1628 O O . THR A 1 206 ? 2.435 3.941 30.246 1.00 51.25 206 THR A O 1
ATOM 1631 N N . ASP A 1 207 ? 0.328 3.305 30.669 1.00 49.75 207 ASP A N 1
ATOM 1632 C CA . ASP A 1 207 ? 0.659 1.887 30.803 1.00 49.75 207 ASP A CA 1
ATOM 1633 C C . ASP A 1 207 ? 0.761 1.219 29.419 1.00 49.75 207 ASP A C 1
ATOM 1635 O O . ASP A 1 207 ? -0.235 0.793 28.825 1.00 49.75 207 ASP A O 1
ATOM 1639 N N . VAL A 1 208 ? 1.994 1.160 28.904 1.00 51.06 208 VAL A N 1
ATOM 1640 C CA . VAL A 1 208 ? 2.366 0.682 27.557 1.00 51.06 208 VAL A CA 1
ATOM 1641 C C . VAL A 1 208 ? 1.862 -0.743 27.275 1.00 51.06 208 VAL A C 1
ATOM 1643 O O . VAL A 1 208 ? 1.631 -1.098 26.120 1.00 51.06 208 VAL A O 1
ATOM 1646 N N . ASN A 1 209 ? 1.614 -1.541 28.318 1.00 47.88 209 ASN A N 1
ATOM 1647 C CA . ASN A 1 209 ? 1.102 -2.903 28.184 1.00 47.88 209 ASN A CA 1
ATOM 1648 C C . ASN A 1 209 ? -0.433 -2.990 28.139 1.00 47.88 209 ASN A C 1
ATOM 1650 O O . ASN A 1 209 ? -0.963 -3.990 27.660 1.00 47.88 209 ASN A O 1
ATOM 1654 N N . GLY A 1 210 ? -1.172 -1.966 28.583 1.00 46.31 210 GLY A N 1
ATOM 1655 C CA . GLY A 1 210 ? -2.602 -1.750 28.304 1.00 46.31 210 GLY A CA 1
ATOM 1656 C C . GLY A 1 210 ? -3.598 -2.887 28.615 1.00 46.31 210 GLY A C 1
ATOM 1657 O O . GLY A 1 210 ? -4.743 -2.808 28.160 1.00 46.31 210 GLY A O 1
ATOM 1658 N N . TYR A 1 211 ? -3.187 -3.948 29.312 1.00 45.34 211 TYR A N 1
ATOM 1659 C CA . TYR A 1 211 ? -3.998 -5.107 29.726 1.00 45.34 211 TYR A CA 1
ATOM 1660 C C . TYR A 1 211 ? -4.353 -5.054 31.221 1.00 45.34 211 TYR A C 1
ATOM 1662 O O . TYR A 1 211 ? -5.398 -5.545 31.631 1.00 45.34 211 TYR A O 1
ATOM 1670 N N . THR A 1 212 ? -3.522 -4.381 32.011 1.00 50.19 212 THR A N 1
ATOM 1671 C CA . THR A 1 212 ? -3.663 -4.083 33.447 1.00 50.19 212 THR A CA 1
ATOM 1672 C C . THR A 1 212 ? -4.802 -3.111 33.775 1.00 50.19 212 THR A C 1
ATOM 1674 O O . THR A 1 212 ? -5.230 -3.030 34.921 1.00 50.19 212 THR A O 1
ATOM 1677 N N . ALA A 1 213 ? -5.314 -2.376 32.784 1.00 61.78 213 ALA A N 1
ATOM 1678 C CA . ALA A 1 213 ? -6.217 -1.244 32.989 1.00 61.78 213 ALA A CA 1
ATOM 1679 C C . ALA A 1 213 ? -7.683 -1.599 33.302 1.00 61.78 213 ALA A C 1
ATOM 1681 O O . ALA A 1 213 ? -8.326 -0.884 34.067 1.00 61.78 213 ALA A O 1
ATOM 1682 N N . CYS A 1 214 ? -8.253 -2.631 32.666 1.00 67.88 214 CYS A N 1
ATOM 1683 C CA . CYS A 1 214 ? -9.631 -3.059 32.929 1.00 67.88 214 CYS A CA 1
ATOM 1684 C C . CYS A 1 214 ? -9.932 -4.424 32.275 1.00 67.88 214 CYS A C 1
ATOM 1686 O O . CYS A 1 214 ? -9.803 -4.529 31.052 1.00 67.88 214 CYS A O 1
ATOM 1688 N N . PRO A 1 215 ? -10.415 -5.443 33.015 1.00 73.69 215 PRO A N 1
ATOM 1689 C CA . PRO A 1 215 ? -10.752 -6.753 32.440 1.00 73.69 215 PRO A CA 1
ATOM 1690 C C . PRO A 1 215 ? -11.950 -6.706 31.473 1.00 73.69 215 PRO A C 1
ATOM 1692 O O . PRO A 1 215 ? -12.132 -7.607 30.662 1.00 73.69 215 PRO A O 1
ATOM 1695 N N . GLY A 1 216 ? -12.754 -5.639 31.509 1.00 82.50 216 GLY A N 1
ATOM 1696 C CA . GLY A 1 216 ? -13.879 -5.421 30.598 1.00 82.50 216 GLY A CA 1
ATOM 1697 C C . GLY A 1 216 ? -13.520 -4.811 29.238 1.00 82.50 216 GLY A C 1
ATOM 1698 O O . GLY A 1 216 ? -14.398 -4.197 28.632 1.00 82.50 216 GLY A O 1
ATOM 1699 N N . ILE A 1 217 ? -12.270 -4.919 28.770 1.00 83.81 217 ILE A N 1
ATOM 1700 C CA . ILE A 1 217 ? -11.846 -4.451 27.438 1.00 83.81 217 ILE A CA 1
ATOM 1701 C C . ILE A 1 217 ? -11.383 -5.637 26.587 1.00 83.81 217 ILE A C 1
ATOM 1703 O O . ILE A 1 217 ? -10.311 -6.193 26.817 1.00 83.81 217 ILE A O 1
ATOM 1707 N N . ALA A 1 218 ? -12.144 -5.965 25.542 1.00 86.88 218 ALA A N 1
ATOM 1708 C CA . ALA A 1 218 ? -11.684 -6.862 24.479 1.00 86.88 218 ALA A CA 1
ATOM 1709 C C . ALA A 1 218 ? -11.030 -6.060 23.341 1.00 86.88 218 ALA A C 1
ATOM 1711 O O . ALA A 1 218 ? -11.421 -4.917 23.084 1.00 86.88 218 ALA A O 1
ATOM 1712 N N . LYS A 1 219 ? -10.051 -6.654 22.646 1.00 89.62 219 LYS A N 1
ATOM 1713 C CA . LYS A 1 219 ? -9.298 -6.021 21.548 1.00 89.62 219 LYS A CA 1
ATOM 1714 C C . LYS A 1 219 ? -9.235 -6.924 20.315 1.00 89.62 219 LYS A C 1
ATOM 1716 O O . LYS A 1 219 ? -9.185 -8.143 20.443 1.00 89.62 219 LYS A O 1
ATOM 1721 N N . SER A 1 220 ? -9.208 -6.327 19.128 1.00 91.75 220 SER A N 1
ATOM 1722 C CA . SER A 1 220 ? -8.921 -7.003 17.857 1.00 91.75 220 SER A CA 1
ATOM 1723 C C . SER A 1 220 ? -8.224 -6.031 16.911 1.00 91.75 220 SER A C 1
ATOM 1725 O O . SER A 1 220 ? -8.441 -4.826 17.010 1.00 91.75 220 SER A O 1
ATOM 1727 N N . THR A 1 221 ? -7.415 -6.551 15.993 1.00 93.75 221 THR A N 1
ATOM 1728 C CA . THR A 1 221 ? -6.655 -5.749 15.033 1.00 93.75 221 THR A CA 1
ATOM 1729 C C . THR A 1 221 ? -6.856 -6.299 13.623 1.00 93.75 221 THR A C 1
ATOM 1731 O O . THR A 1 221 ? -6.782 -7.508 13.404 1.00 93.75 221 THR A O 1
ATOM 1734 N N . ILE A 1 222 ? -7.091 -5.412 12.654 1.00 93.25 222 ILE A N 1
ATOM 1735 C CA . ILE A 1 222 ? -7.218 -5.739 11.226 1.00 93.25 222 ILE A CA 1
ATOM 1736 C C . ILE A 1 222 ? -6.130 -4.979 10.466 1.00 93.25 222 ILE A C 1
ATOM 1738 O O . ILE A 1 222 ? -6.020 -3.769 10.627 1.00 93.25 222 ILE A O 1
ATOM 1742 N N . HIS A 1 223 ? -5.342 -5.656 9.629 1.00 92.88 223 HIS A N 1
ATOM 1743 C CA . HIS A 1 223 ? -4.225 -5.052 8.888 1.00 92.88 223 HIS A CA 1
ATOM 1744 C C . HIS A 1 223 ? -4.573 -4.771 7.417 1.00 92.88 223 HIS A C 1
ATOM 1746 O O . HIS A 1 223 ? -5.272 -5.556 6.777 1.00 92.88 223 HIS A O 1
ATOM 1752 N N . SER A 1 224 ? -4.059 -3.664 6.875 1.00 91.81 224 SER A N 1
ATOM 1753 C CA . SER A 1 224 ? -4.212 -3.275 5.465 1.00 91.81 224 SER A CA 1
ATOM 1754 C C . SER A 1 224 ? -3.284 -4.064 4.533 1.00 91.81 224 SER A C 1
ATOM 1756 O O . SER A 1 224 ? -2.138 -4.322 4.905 1.00 91.81 224 SER A O 1
ATOM 1758 N N . LYS A 1 225 ? -3.710 -4.340 3.292 1.00 88.06 225 LYS A N 1
ATOM 1759 C CA . LYS A 1 225 ? -2.829 -4.866 2.226 1.00 88.06 225 LYS A CA 1
ATOM 1760 C C . LYS A 1 225 ? -2.057 -3.721 1.555 1.00 88.06 225 LYS A C 1
ATOM 1762 O O . LYS A 1 225 ? -2.672 -2.746 1.142 1.00 88.06 225 LYS A O 1
ATOM 1767 N N . LEU A 1 226 ? -0.736 -3.813 1.428 1.00 85.81 226 LEU A N 1
ATOM 1768 C CA . LEU A 1 226 ? 0.120 -2.724 0.926 1.00 85.81 226 LEU A CA 1
ATOM 1769 C C . LEU A 1 226 ? 1.189 -3.281 -0.013 1.00 85.81 226 LEU A C 1
ATOM 1771 O O . LEU A 1 226 ? 1.564 -4.439 0.136 1.00 85.81 226 LEU A O 1
ATOM 1775 N N . GLY A 1 227 ? 1.699 -2.459 -0.931 1.00 79.94 227 GLY A N 1
ATOM 1776 C CA . GLY A 1 227 ? 2.834 -2.823 -1.785 1.00 79.94 227 GLY A CA 1
ATOM 1777 C C . GLY A 1 227 ? 3.556 -1.604 -2.353 1.00 79.94 227 GLY A C 1
ATOM 1778 O O . GLY A 1 227 ? 3.016 -0.492 -2.358 1.00 79.94 227 GLY A O 1
ATOM 1779 N N . PHE A 1 228 ? 4.781 -1.822 -2.819 1.00 85.19 228 PHE A N 1
ATOM 1780 C CA . PHE A 1 228 ? 5.709 -0.784 -3.273 1.00 85.19 228 PHE A CA 1
ATOM 1781 C C . PHE A 1 228 ? 6.441 -1.224 -4.547 1.00 85.19 228 PHE A C 1
ATOM 1783 O O . PHE A 1 228 ? 6.646 -2.414 -4.768 1.00 85.19 228 PHE A O 1
ATOM 1790 N N . GLY A 1 229 ? 6.837 -0.273 -5.396 1.00 78.75 229 GLY A N 1
ATOM 1791 C CA . GLY A 1 229 ? 7.597 -0.572 -6.604 1.00 78.75 229 GLY A CA 1
ATOM 1792 C C . GLY A 1 229 ? 8.383 0.620 -7.135 1.00 78.75 229 GLY A C 1
ATOM 1793 O O . GLY A 1 229 ? 7.821 1.700 -7.324 1.00 78.75 229 GLY A O 1
ATOM 1794 N N . SER A 1 230 ? 9.667 0.400 -7.421 1.00 84.56 230 SER A N 1
ATOM 1795 C CA . SER A 1 230 ? 10.542 1.317 -8.157 1.00 84.56 230 SER A CA 1
ATOM 1796 C C . SER A 1 230 ? 10.796 0.810 -9.581 1.00 84.56 230 SER A C 1
ATOM 1798 O O . SER A 1 230 ? 10.716 -0.389 -9.849 1.00 84.56 230 SER A O 1
ATOM 1800 N N . SER A 1 231 ? 11.080 1.714 -10.518 1.00 83.50 231 SER A N 1
ATOM 1801 C CA . SER A 1 231 ? 11.440 1.345 -11.887 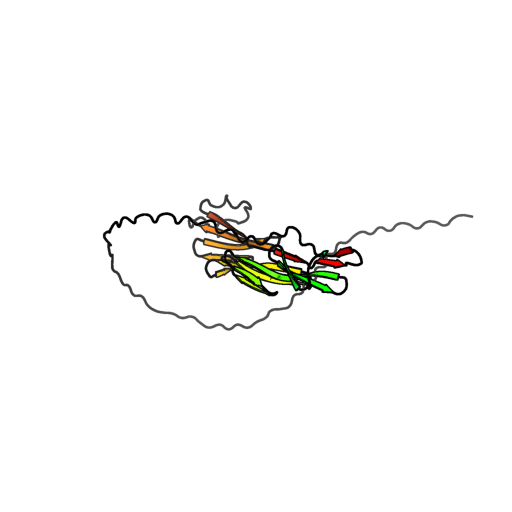1.00 83.50 231 SER A CA 1
ATOM 1802 C C . SER A 1 231 ? 12.794 0.650 -11.927 1.00 83.50 231 SER A C 1
ATOM 1804 O O . SER A 1 231 ? 13.749 1.202 -11.399 1.00 83.50 231 SER A O 1
ATOM 1806 N N . VAL A 1 232 ? 12.906 -0.479 -12.623 1.00 86.00 232 VAL A N 1
ATOM 1807 C CA . VAL A 1 232 ? 14.187 -1.181 -12.796 1.00 86.00 232 VAL A CA 1
ATOM 1808 C C . VAL A 1 232 ? 14.598 -1.128 -14.259 1.00 86.00 232 VAL A C 1
ATOM 1810 O O . VAL A 1 232 ? 13.817 -1.501 -15.135 1.00 86.00 232 VAL A O 1
ATOM 1813 N N . HIS A 1 233 ? 15.824 -0.688 -14.523 1.00 87.12 233 HIS A N 1
ATOM 1814 C CA . HIS A 1 233 ? 16.391 -0.506 -15.858 1.00 87.12 233 HIS A CA 1
ATOM 1815 C C . HIS A 1 233 ? 17.506 -1.521 -16.102 1.00 87.12 233 HIS A C 1
ATOM 1817 O O . HIS A 1 233 ? 18.325 -1.785 -15.230 1.00 87.12 233 HIS A O 1
ATOM 1823 N N . TYR A 1 234 ? 17.564 -2.064 -17.310 1.00 85.19 234 TYR A N 1
ATOM 1824 C CA . TYR A 1 234 ? 18.598 -2.973 -17.780 1.00 85.19 234 TYR A CA 1
ATOM 1825 C C . TYR A 1 234 ? 19.161 -2.450 -19.098 1.00 85.19 234 TYR A C 1
ATOM 1827 O O . TYR A 1 234 ? 18.449 -2.364 -20.102 1.00 85.19 234 TYR A O 1
ATOM 1835 N N . ASN A 1 235 ? 20.446 -2.111 -19.106 1.00 82.00 235 ASN A N 1
ATOM 1836 C CA . ASN A 1 235 ? 21.150 -1.703 -20.314 1.00 82.00 235 ASN A CA 1
ATOM 1837 C C . ASN A 1 235 ? 21.788 -2.942 -20.954 1.00 82.00 235 ASN A C 1
ATOM 1839 O O . ASN A 1 235 ? 22.701 -3.547 -20.393 1.00 82.00 235 ASN A O 1
ATOM 1843 N N . SER A 1 236 ? 21.310 -3.333 -22.134 1.00 78.81 236 SER A N 1
ATOM 1844 C CA . SER A 1 236 ? 21.760 -4.560 -22.797 1.00 78.81 236 SER A CA 1
ATOM 1845 C C . SER A 1 236 ? 23.164 -4.456 -23.409 1.00 78.81 236 SER A C 1
ATOM 1847 O O . SER A 1 236 ? 23.769 -5.498 -23.673 1.00 78.81 236 SER A O 1
ATOM 1849 N N . THR A 1 237 ? 23.709 -3.245 -23.552 1.00 78.31 237 THR A N 1
ATOM 1850 C CA . THR A 1 237 ? 25.073 -2.973 -24.033 1.00 78.31 237 THR A CA 1
ATOM 1851 C C . THR A 1 237 ? 26.087 -3.063 -22.895 1.00 78.31 237 THR A C 1
ATOM 1853 O O . THR A 1 237 ? 27.098 -3.745 -23.032 1.00 78.31 237 THR A O 1
ATOM 1856 N N . THR A 1 238 ? 25.809 -2.446 -21.740 1.00 81.81 238 THR A N 1
ATOM 1857 C CA . THR A 1 238 ? 26.703 -2.511 -20.563 1.00 81.81 238 THR A CA 1
ATOM 1858 C C . THR A 1 238 ? 26.460 -3.731 -19.672 1.00 81.81 238 THR A C 1
ATOM 1860 O O . THR A 1 238 ? 27.288 -4.026 -18.817 1.00 81.81 238 THR A O 1
ATOM 1863 N N . LYS A 1 239 ? 25.333 -4.435 -19.854 1.00 81.56 239 LYS A N 1
ATOM 1864 C CA . LYS A 1 239 ? 24.838 -5.538 -19.004 1.00 81.56 239 LYS A CA 1
ATOM 1865 C C . LYS A 1 239 ? 24.557 -5.139 -17.545 1.00 81.56 239 LYS A C 1
ATOM 1867 O O . LYS A 1 239 ? 24.403 -6.013 -16.696 1.00 81.56 239 LYS A O 1
ATOM 1872 N N . ILE A 1 240 ? 24.443 -3.841 -17.257 1.00 75.00 240 ILE A N 1
ATOM 1873 C CA . ILE A 1 240 ? 24.193 -3.308 -15.911 1.00 75.00 240 ILE A CA 1
ATOM 1874 C C . ILE A 1 240 ? 22.684 -3.185 -15.653 1.00 75.00 240 ILE A C 1
ATOM 1876 O O . ILE A 1 240 ? 21.934 -2.691 -16.501 1.00 75.00 240 ILE A O 1
ATOM 1880 N N . LEU A 1 241 ? 22.266 -3.601 -14.454 1.00 73.75 241 LEU A N 1
ATOM 1881 C CA . LEU A 1 241 ? 20.950 -3.327 -13.876 1.00 73.75 241 LEU A CA 1
ATOM 1882 C C . LEU A 1 241 ? 21.030 -2.069 -12.991 1.00 73.75 241 LEU A C 1
ATOM 1884 O O . LEU A 1 241 ? 21.957 -1.947 -12.191 1.00 73.75 241 LEU A O 1
ATOM 1888 N N . VAL A 1 242 ? 20.067 -1.155 -13.110 1.00 73.62 242 VAL A N 1
ATOM 1889 C CA . VAL A 1 242 ? 19.969 0.078 -12.309 1.00 73.62 242 VAL A CA 1
ATOM 1890 C C . VAL A 1 242 ? 18.559 0.175 -11.697 1.00 73.62 242 VAL A C 1
ATOM 1892 O O . VAL A 1 242 ? 17.591 0.110 -12.461 1.00 73.62 242 VAL A O 1
ATOM 1895 N N . PRO A 1 243 ? 18.425 0.275 -10.360 1.00 66.62 243 PRO A N 1
ATOM 1896 C CA . PRO A 1 243 ? 17.141 0.435 -9.663 1.00 66.62 243 PRO A CA 1
ATOM 1897 C C . PRO A 1 243 ? 16.631 1.891 -9.614 1.00 66.62 243 PRO A C 1
ATOM 1899 O O . PRO A 1 243 ? 17.342 2.791 -10.116 1.00 66.62 243 PRO A O 1
#